Protein AF-A0A350IJ11-F1 (afdb_monomer)

Nearest PDB structures (foldseek):
  6in7-assembly1_B  TM=3.350E-01  e=1.295E-02  Pseudomonas aeruginosa PAO1
  3hug-assembly6_K  TM=8.089E-01  e=1.081E+00  Mycobacterium tuberculosis H37Rv
  8z6g-assembly1_B  TM=3.503E-01  e=8.867E-02  Pseudomonas aeruginosa
  8z6g-assembly3_F  TM=3.414E-01  e=6.971E-02  Pseudomonas aeruginosa

pLDDT: mean 71.42, std 16.4, range [31.52, 88.5]

Secondary structure (DSSP, 8-state):
------HHHHHHHHHHHHHHHHT-GGGTTS-HHHHHHHHHHHHHHHHHHHHTTSSGGGGSSHHHHHHHHHHHHHHHHHHHHHHHHHHHTT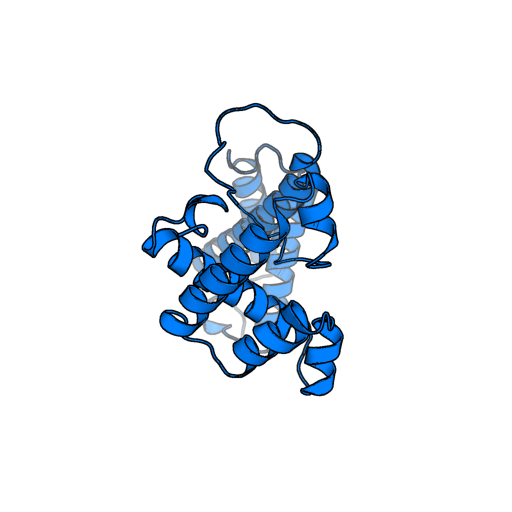S---S--TTTTS-S-SSSS-SSTTTTGGGT-SGGGHHHHHHHHHHHHHHHHHH----HHHHHIIIIITTT---HHHHHHHTT--HHHHHHHHHHHHHHHHHHHHHTT--SGGGG--

Solvent-accessible surface area (backbone atoms only — not comparable to full-atom values): 12072 Å² total; per-residue (Å²): 135,87,77,88,72,50,71,71,53,51,54,53,42,50,56,50,40,47,56,54,48,63,70,29,79,90,41,65,84,55,54,72,64,54,50,51,50,21,43,50,53,36,49,51,56,48,52,51,26,53,74,69,65,51,66,55,80,70,53,80,40,70,68,50,41,46,55,47,48,42,53,46,16,51,50,44,40,51,50,50,50,53,53,51,51,60,65,58,66,76,78,76,87,81,86,88,68,87,72,78,55,57,56,83,32,83,62,74,63,37,94,50,79,66,67,70,48,65,81,72,52,62,92,80,45,62,70,54,50,55,46,27,54,50,46,50,51,51,51,48,68,74,72,56,90,70,53,79,65,53,48,47,45,57,46,42,35,59,67,68,67,42,56,59,57,59,57,14,57,78,66,78,45,56,42,67,61,42,54,55,47,51,52,54,48,55,51,53,51,51,54,53,34,56,75,69,68,44,58,51,74,73,69,32,67,118

Foldseek 3Di:
DDQDADPVLLVVLLVVLLVVQCPDPVCVVPDSVQLNVLLVVLVVVVVVCVVVVNPSVQPPDSVSVSVSSNVSSVVSSVVVVVVVVVVVVPPDDDDPPVLPCADVDCDLQCLPLPPVCVVVDPPPCPVLSVQLVVLLVVLCVVPPDADPLRVVCVPCCNPVVDDLCVVCVVVVHHSVVSVVSSVVSSVRSVVSCVVLVNRHSVSSSD

Sequence (206 aa):
MEWHISDAEIEKSTKKVINTLANNNKFRNCHQEDIEDAVQNALTKFCEAVYNNDRIERFNSKNVFDAWLYKVAHNELVDILRKNNKFTKQEEGDSEQEEEQIYRIFGEFLDDPISFFEGIIDEEDNLRKDKIIANFWEILCKQGNWDSIEKIILQRHYIDGIELETLASELDKSPNSFYIRNNRMKDKIRDIMKKNKIRNVKDLDF

Structure (mmCIF, N/CA/C/O backbone):
data_AF-A0A350IJ11-F1
#
_entry.id   AF-A0A350IJ11-F1
#
loop_
_atom_site.group_PDB
_atom_site.id
_atom_site.type_symbol
_atom_site.label_atom_id
_atom_site.label_alt_id
_atom_site.label_comp_id
_atom_site.label_asym_id
_atom_site.label_entity_id
_atom_site.label_seq_id
_atom_site.pdbx_PDB_ins_co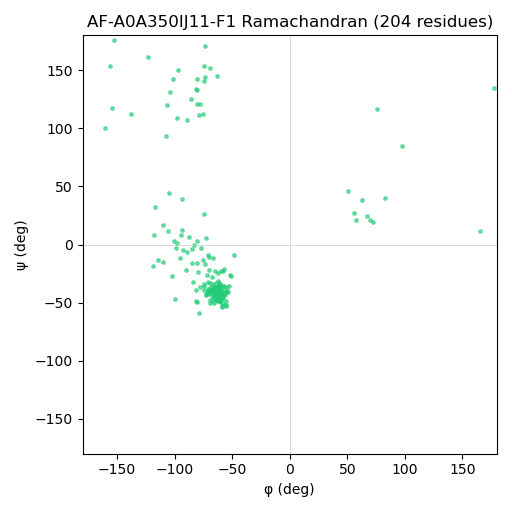de
_atom_site.Cartn_x
_atom_site.Cartn_y
_atom_site.Cartn_z
_atom_site.occupancy
_atom_site.B_iso_or_equiv
_atom_site.auth_seq_id
_atom_site.auth_comp_id
_atom_site.auth_asym_id
_atom_site.auth_atom_id
_atom_site.pdbx_PDB_model_num
ATOM 1 N N . MET A 1 1 ? 18.824 -12.477 -32.154 1.00 45.03 1 MET A N 1
ATOM 2 C CA . MET A 1 1 ? 17.359 -12.568 -32.003 1.00 45.03 1 MET A CA 1
ATOM 3 C C . MET A 1 1 ? 16.839 -11.216 -32.454 1.00 45.03 1 MET A C 1
ATOM 5 O O . MET A 1 1 ? 17.191 -10.227 -31.827 1.00 45.03 1 MET A O 1
ATOM 9 N N . GLU A 1 2 ? 16.228 -11.146 -33.636 1.00 45.72 2 GLU A N 1
ATOM 10 C CA . GLU A 1 2 ? 15.918 -9.869 -34.293 1.00 45.72 2 GLU A CA 1
ATOM 11 C C . GLU A 1 2 ? 14.679 -9.237 -33.663 1.00 45.72 2 GLU A C 1
ATOM 13 O O . GLU A 1 2 ? 13.605 -9.832 -33.620 1.00 45.72 2 GLU A O 1
ATOM 18 N N . TRP A 1 3 ? 14.853 -8.033 -33.134 1.00 57.50 3 TRP A N 1
ATOM 19 C CA . TRP A 1 3 ? 13.762 -7.214 -32.644 1.00 57.50 3 TRP A CA 1
ATOM 20 C C . TRP A 1 3 ? 13.195 -6.415 -33.827 1.00 57.50 3 TRP A C 1
ATOM 22 O O . TRP A 1 3 ? 13.945 -5.777 -34.561 1.00 57.50 3 TRP A O 1
ATOM 32 N N . HIS A 1 4 ? 11.886 -6.517 -34.069 1.00 65.12 4 HIS A N 1
ATOM 33 C CA . HIS A 1 4 ? 11.260 -6.096 -35.333 1.00 65.12 4 HIS A CA 1
ATOM 34 C C . HIS A 1 4 ? 10.690 -4.668 -35.339 1.00 65.12 4 HIS A C 1
ATOM 36 O O . HIS A 1 4 ? 9.997 -4.305 -36.288 1.00 65.12 4 HIS A O 1
ATOM 42 N N . ILE A 1 5 ? 10.935 -3.864 -34.302 1.00 71.31 5 ILE A N 1
ATOM 43 C CA . ILE A 1 5 ? 10.444 -2.482 -34.231 1.00 71.31 5 ILE A CA 1
ATOM 44 C C . ILE A 1 5 ? 11.634 -1.557 -34.447 1.00 71.31 5 ILE A C 1
ATOM 46 O O . ILE A 1 5 ? 12.611 -1.610 -33.707 1.00 71.31 5 ILE A O 1
ATOM 50 N N . SER A 1 6 ? 11.565 -0.730 -35.483 1.00 81.12 6 SER A N 1
ATOM 51 C CA . SER A 1 6 ? 12.627 0.234 -35.779 1.00 81.12 6 SER A CA 1
ATOM 52 C C . SER A 1 6 ? 12.606 1.417 -34.808 1.00 81.12 6 SER A C 1
ATOM 54 O O . SER A 1 6 ? 11.544 1.807 -34.321 1.00 81.12 6 SER A O 1
ATOM 56 N N . ASP A 1 7 ? 13.750 2.067 -34.594 1.00 80.56 7 ASP A N 1
ATOM 57 C CA . ASP A 1 7 ? 13.837 3.280 -33.762 1.00 80.56 7 ASP A CA 1
ATOM 58 C C . ASP A 1 7 ? 12.863 4.379 -34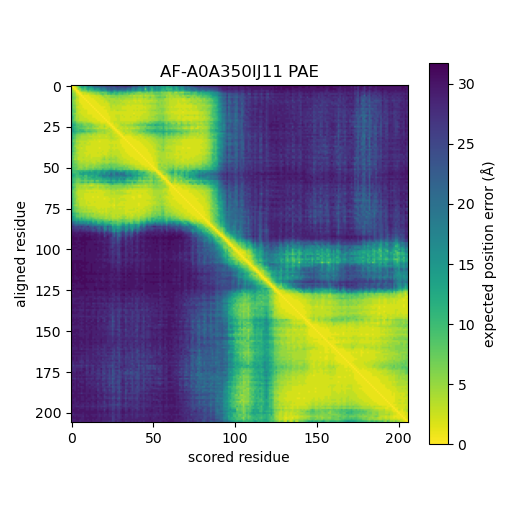.224 1.00 80.56 7 ASP A C 1
ATOM 60 O O . ASP A 1 7 ? 12.219 5.045 -33.414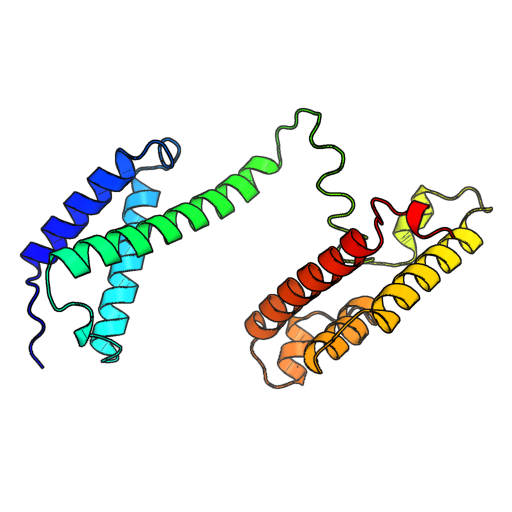 1.00 80.56 7 ASP A O 1
ATOM 64 N N . ALA A 1 8 ? 12.663 4.500 -35.541 1.00 84.06 8 ALA A N 1
ATOM 65 C CA . ALA A 1 8 ? 11.687 5.414 -36.134 1.00 84.06 8 ALA A CA 1
ATOM 66 C C . ALA A 1 8 ? 10.232 5.060 -35.769 1.00 84.06 8 ALA A C 1
ATOM 68 O O . ALA A 1 8 ? 9.371 5.938 -35.643 1.00 84.06 8 ALA A O 1
ATOM 69 N N . GLU A 1 9 ? 9.922 3.774 -35.600 1.00 82.38 9 GLU A N 1
ATOM 70 C CA . GLU A 1 9 ? 8.611 3.331 -35.136 1.00 82.38 9 GLU A CA 1
ATOM 71 C C . GLU A 1 9 ? 8.420 3.576 -33.647 1.00 82.38 9 GLU A C 1
ATOM 73 O O . GLU A 1 9 ? 7.337 4.032 -33.279 1.00 82.38 9 GLU A O 1
ATOM 78 N N . ILE A 1 10 ? 9.452 3.361 -32.827 1.00 84.25 10 ILE A N 1
ATOM 79 C CA . ILE A 1 10 ? 9.435 3.704 -31.399 1.00 84.25 10 ILE A CA 1
ATOM 80 C C . ILE A 1 10 ? 9.160 5.193 -31.235 1.00 84.25 10 ILE A C 1
ATOM 82 O O . ILE A 1 10 ? 8.231 5.563 -30.528 1.00 84.25 10 ILE A O 1
ATOM 86 N N . GLU A 1 11 ? 9.895 6.055 -31.938 1.00 86.75 11 GLU A N 1
ATOM 87 C CA . GLU A 1 11 ? 9.734 7.507 -31.841 1.00 86.75 11 GLU A CA 1
ATOM 88 C C . GLU A 1 11 ? 8.316 7.951 -32.240 1.00 86.75 11 GLU A C 1
ATOM 90 O O . GLU A 1 11 ? 7.687 8.786 -31.580 1.00 86.75 11 GLU A O 1
ATOM 95 N N . LYS A 1 12 ? 7.764 7.345 -33.299 1.00 86.31 12 LYS A N 1
ATOM 96 C CA . LYS A 1 12 ? 6.387 7.600 -33.739 1.00 86.31 12 LYS A CA 1
ATOM 97 C C . LYS A 1 12 ? 5.365 7.141 -32.699 1.00 86.31 12 LYS A C 1
ATOM 99 O O . LYS A 1 12 ? 4.368 7.833 -32.482 1.00 86.31 12 LYS A O 1
ATOM 104 N N . SER A 1 13 ? 5.595 5.995 -32.069 1.00 85.19 13 SER A N 1
ATOM 105 C CA . SER A 1 13 ? 4.751 5.451 -31.004 1.00 85.19 13 SER A CA 1
ATOM 106 C C . SER A 1 13 ? 4.825 6.295 -29.731 1.00 85.19 13 SER A C 1
ATOM 108 O O . SER A 1 13 ? 3.785 6.616 -29.162 1.00 85.19 13 SER A O 1
ATOM 110 N N . THR A 1 14 ? 6.010 6.768 -29.352 1.00 86.44 14 THR A N 1
ATOM 111 C CA . THR A 1 14 ? 6.246 7.699 -28.240 1.00 86.44 14 THR A CA 1
ATOM 112 C C . THR A 1 14 ? 5.474 8.999 -28.435 1.00 86.44 14 THR A C 1
ATOM 114 O O . THR A 1 14 ? 4.641 9.348 -27.601 1.00 86.44 14 THR A O 1
ATOM 117 N N . LYS A 1 15 ? 5.641 9.666 -29.585 1.00 88.38 15 LYS A N 1
ATOM 118 C CA . LYS A 1 15 ? 4.904 10.900 -29.921 1.00 88.38 15 LYS A CA 1
ATOM 119 C C . LYS A 1 15 ? 3.388 10.692 -29.889 1.00 88.38 15 LYS A C 1
ATOM 121 O O . LYS A 1 15 ? 2.646 11.530 -29.381 1.00 88.38 15 LYS A O 1
ATOM 126 N N . LYS A 1 16 ? 2.914 9.555 -30.408 1.00 88.00 16 LYS A N 1
ATOM 127 C CA . LYS A 1 16 ? 1.493 9.184 -30.382 1.00 88.00 16 LYS A CA 1
ATOM 128 C C . LYS A 1 16 ? 0.982 8.995 -28.951 1.00 88.00 16 LYS A C 1
ATOM 130 O O . LYS A 1 16 ? -0.096 9.493 -28.630 1.00 88.00 16 LYS A O 1
ATOM 135 N N . VAL A 1 17 ? 1.727 8.288 -28.103 1.00 84.12 17 VAL A N 1
ATOM 136 C CA . VAL A 1 17 ? 1.349 8.016 -26.709 1.00 84.12 17 VAL A CA 1
ATOM 137 C C . VAL A 1 17 ? 1.362 9.298 -25.879 1.00 84.12 17 VAL A C 1
ATOM 139 O O . VAL A 1 17 ? 0.374 9.543 -25.192 1.00 84.12 17 VAL A O 1
ATOM 142 N N . ILE A 1 18 ? 2.379 10.156 -26.018 1.00 86.81 18 ILE A N 1
ATOM 143 C CA . ILE A 1 18 ? 2.436 11.479 -25.369 1.00 86.81 18 ILE A CA 1
ATOM 144 C C . ILE A 1 18 ? 1.198 12.301 -25.735 1.00 86.81 18 ILE A C 1
ATOM 146 O O . ILE A 1 18 ? 0.461 12.724 -24.851 1.00 86.81 18 ILE A O 1
ATOM 150 N N . ASN A 1 19 ? 0.889 12.435 -27.030 1.00 86.06 19 ASN A N 1
ATOM 151 C CA . ASN A 1 19 ? -0.302 13.165 -27.477 1.00 86.06 19 ASN A CA 1
ATOM 152 C C . ASN A 1 19 ? -1.604 12.552 -26.941 1.00 86.06 19 ASN A C 1
ATOM 154 O O . ASN A 1 19 ? -2.545 13.272 -26.614 1.00 86.06 19 ASN A O 1
ATOM 158 N N . THR A 1 20 ? -1.686 11.224 -26.853 1.00 85.62 20 THR A N 1
ATOM 159 C CA . THR A 1 20 ? -2.879 10.540 -26.331 1.00 85.62 20 THR A CA 1
ATOM 160 C C . THR A 1 20 ? -3.043 10.774 -24.828 1.00 85.62 20 THR A C 1
ATOM 162 O O . THR A 1 20 ? -4.164 10.958 -24.357 1.00 85.62 20 THR A O 1
ATOM 165 N N . LEU A 1 21 ? -1.944 10.778 -24.070 1.00 83.31 21 LEU A N 1
ATOM 166 C CA . LEU A 1 21 ? -1.943 11.017 -22.627 1.00 83.31 21 LEU A CA 1
ATOM 167 C C . LEU A 1 21 ? -2.208 12.490 -22.296 1.00 83.31 21 LEU A C 1
ATOM 169 O O . LEU A 1 21 ? -3.038 12.755 -21.433 1.00 83.31 21 LEU A O 1
ATOM 173 N N . ALA A 1 22 ? -1.604 13.428 -23.028 1.00 83.56 22 ALA A N 1
ATOM 174 C CA . ALA A 1 22 ? -1.818 14.867 -22.855 1.00 83.56 22 ALA A CA 1
ATOM 175 C C . ALA A 1 22 ? -3.271 15.290 -23.123 1.00 83.56 22 ALA A C 1
ATOM 177 O O . ALA A 1 22 ? -3.821 16.130 -22.418 1.00 83.56 22 ALA A O 1
ATOM 178 N N . ASN A 1 23 ? -3.933 14.660 -24.099 1.00 82.81 23 ASN A N 1
ATOM 179 C CA . ASN A 1 23 ? -5.346 14.915 -24.399 1.00 82.81 23 ASN A CA 1
ATOM 180 C C . ASN A 1 23 ? -6.320 14.128 -23.502 1.00 82.81 23 ASN A C 1
ATOM 182 O O . ASN A 1 23 ? -7.538 14.230 -23.663 1.00 82.81 23 ASN A O 1
ATOM 186 N N . ASN A 1 24 ? -5.823 13.307 -22.576 1.00 79.62 24 ASN A N 1
ATOM 187 C CA . ASN A 1 24 ? -6.674 12.545 -21.677 1.00 79.62 24 ASN A CA 1
ATOM 188 C C . ASN A 1 24 ? -7.139 13.435 -20.518 1.00 79.62 24 ASN A C 1
ATOM 190 O O . ASN A 1 24 ? -6.329 13.898 -19.718 1.00 79.62 24 ASN A O 1
ATOM 194 N N . ASN A 1 25 ? -8.458 13.597 -20.363 1.00 75.75 25 ASN A N 1
ATOM 195 C CA . ASN A 1 25 ? -9.064 14.401 -19.293 1.00 75.75 25 ASN A CA 1
ATOM 196 C C . ASN A 1 25 ? -8.569 14.038 -17.881 1.00 75.75 25 ASN A C 1
ATOM 198 O O . ASN A 1 25 ? -8.570 14.891 -16.998 1.00 75.75 25 ASN A O 1
ATOM 202 N N . LYS A 1 26 ? -8.125 12.793 -17.662 1.00 72.69 26 LYS A N 1
ATOM 203 C CA . LYS A 1 26 ? -7.567 12.330 -16.384 1.00 72.69 26 LYS A CA 1
ATOM 204 C C . LYS A 1 26 ? -6.226 12.989 -16.028 1.00 72.69 26 LYS A C 1
ATOM 206 O O . LYS A 1 26 ? -5.920 13.113 -14.849 1.00 72.69 26 LYS A O 1
ATOM 211 N N . PHE A 1 27 ? -5.445 13.398 -17.026 1.00 80.38 27 PHE A N 1
ATOM 212 C CA . PHE A 1 27 ? -4.109 13.986 -16.870 1.00 80.38 27 PHE A CA 1
ATOM 213 C C . PHE A 1 27 ? -4.083 15.474 -17.219 1.00 80.38 27 PHE A C 1
ATOM 215 O O . PHE A 1 27 ? -3.018 16.047 -17.401 1.00 80.38 27 PHE A O 1
ATOM 222 N N . ARG A 1 28 ? -5.252 16.124 -17.268 1.00 73.81 28 ARG A N 1
ATOM 223 C CA . ARG A 1 28 ? -5.378 17.551 -17.596 1.00 73.81 28 ARG A CA 1
ATOM 224 C C . ARG A 1 28 ? -4.587 18.471 -16.651 1.00 73.81 28 ARG A C 1
ATOM 226 O O . ARG A 1 28 ? -4.261 19.586 -17.036 1.00 73.81 28 ARG A O 1
ATOM 233 N N . ASN A 1 29 ? -4.290 17.992 -15.443 1.00 69.75 29 ASN A N 1
ATOM 234 C CA . ASN A 1 29 ? -3.531 18.711 -14.419 1.00 69.75 29 ASN A CA 1
ATOM 235 C C . ASN A 1 29 ? -2.053 18.278 -14.341 1.00 69.75 29 ASN A C 1
ATOM 237 O O . ASN A 1 29 ? -1.348 18.734 -13.449 1.00 69.75 29 ASN A O 1
ATOM 241 N N . CYS A 1 30 ? -1.590 17.371 -15.208 1.00 74.69 30 CYS A N 1
ATOM 242 C CA . CYS A 1 30 ? -0.176 17.008 -15.291 1.00 74.69 30 CYS A CA 1
ATOM 243 C C . CYS A 1 30 ? 0.579 18.048 -16.113 1.00 74.69 30 CYS A C 1
ATOM 245 O O . CYS A 1 30 ? 0.071 18.513 -17.138 1.00 74.69 30 CYS A O 1
ATOM 247 N N . HIS A 1 31 ? 1.808 18.364 -15.708 1.00 80.25 31 HIS A N 1
ATOM 248 C CA . HIS A 1 31 ? 2.694 19.108 -16.586 1.00 80.25 31 HIS A CA 1
ATOM 249 C C . HIS A 1 31 ? 3.102 18.223 -17.765 1.00 80.25 31 HIS A C 1
ATOM 251 O O . HIS A 1 31 ? 3.151 16.996 -17.671 1.00 80.25 31 HIS A O 1
ATOM 257 N N . GLN A 1 32 ? 3.394 18.861 -18.895 1.00 79.31 32 GLN A N 1
ATOM 258 C CA . GLN A 1 32 ? 3.875 18.165 -20.086 1.00 79.31 32 GLN A CA 1
ATOM 259 C C . GLN A 1 32 ? 5.152 17.356 -19.786 1.00 79.31 32 GLN A C 1
ATOM 261 O O . GLN A 1 32 ? 5.294 16.238 -20.273 1.00 79.31 32 GLN A O 1
ATOM 266 N N . GLU A 1 33 ? 6.015 17.881 -18.913 1.00 79.69 33 GLU A N 1
ATOM 267 C CA . GLU A 1 33 ? 7.236 17.224 -18.429 1.00 79.69 33 GLU A CA 1
ATOM 268 C C . GLU A 1 33 ? 6.931 15.910 -17.685 1.00 79.69 33 GLU A C 1
ATOM 270 O O . GLU A 1 33 ? 7.551 14.894 -17.976 1.00 79.69 33 GLU A O 1
ATOM 275 N N . ASP A 1 34 ? 5.894 15.867 -16.834 1.00 79.62 34 ASP A N 1
ATOM 276 C CA . ASP A 1 34 ? 5.487 14.637 -16.126 1.00 79.62 34 ASP A CA 1
ATOM 277 C C . ASP A 1 34 ? 5.047 13.527 -17.100 1.00 79.62 34 ASP A C 1
ATOM 279 O O . ASP A 1 34 ? 5.244 12.331 -16.861 1.00 79.62 34 ASP A O 1
ATOM 283 N N . ILE A 1 35 ? 4.400 13.922 -18.201 1.00 81.50 35 ILE A N 1
ATOM 284 C CA . ILE A 1 35 ? 3.932 13.006 -19.249 1.00 81.50 35 ILE A CA 1
ATOM 285 C C . ILE A 1 35 ? 5.122 12.457 -20.032 1.00 81.50 35 ILE A C 1
ATOM 287 O O . ILE A 1 35 ? 5.164 11.259 -20.324 1.00 81.50 35 ILE A O 1
ATOM 291 N N . GLU A 1 36 ? 6.084 13.313 -20.360 1.00 82.50 36 GLU A N 1
ATOM 292 C CA . GLU A 1 36 ? 7.314 12.930 -21.048 1.00 82.50 36 GLU A CA 1
ATOM 293 C C . GLU A 1 36 ? 8.172 12.007 -20.175 1.00 82.50 36 GLU A C 1
ATOM 295 O O . GLU A 1 36 ? 8.573 10.941 -20.648 1.00 82.50 36 GLU A O 1
ATOM 300 N N . ASP A 1 37 ? 8.326 12.313 -18.887 1.00 82.81 37 ASP A N 1
ATOM 301 C CA . ASP A 1 37 ? 9.046 11.486 -17.914 1.00 82.81 37 ASP A CA 1
ATOM 302 C C . ASP A 1 37 ? 8.414 10.103 -17.741 1.00 82.81 37 ASP A C 1
ATOM 304 O O . ASP A 1 37 ? 9.105 9.079 -17.723 1.00 82.81 37 ASP A O 1
ATOM 308 N N . ALA A 1 38 ? 7.086 10.026 -17.656 1.00 82.31 38 ALA A N 1
ATOM 309 C CA . ALA A 1 38 ? 6.383 8.752 -17.540 1.00 82.31 38 ALA A CA 1
ATOM 310 C C . ALA A 1 38 ? 6.559 7.865 -18.780 1.00 82.31 38 ALA A C 1
ATOM 312 O O . ALA A 1 38 ? 6.721 6.644 -18.666 1.00 82.31 38 ALA A O 1
ATOM 313 N N . VAL A 1 39 ? 6.537 8.465 -19.971 1.00 84.94 39 VAL A N 1
ATOM 314 C CA . VAL A 1 39 ? 6.774 7.747 -21.227 1.00 84.94 39 VAL A CA 1
ATOM 315 C C . VAL A 1 39 ? 8.243 7.337 -21.342 1.00 84.94 39 VAL A C 1
ATOM 317 O O . VAL A 1 39 ? 8.518 6.195 -21.712 1.00 84.94 39 VAL A O 1
ATOM 320 N N . GLN A 1 40 ? 9.180 8.199 -20.950 1.00 84.19 40 GLN A N 1
ATOM 321 C CA . GLN A 1 40 ? 10.608 7.890 -20.930 1.00 84.19 40 GLN A CA 1
ATOM 322 C C . GLN A 1 40 ? 10.921 6.742 -19.962 1.00 84.19 40 GLN A C 1
ATOM 324 O O . GLN A 1 40 ? 11.635 5.808 -20.321 1.00 84.19 40 GLN A O 1
ATOM 329 N N . ASN A 1 41 ? 10.311 6.729 -18.776 1.00 84.69 41 ASN A N 1
ATOM 330 C CA . ASN A 1 41 ? 10.427 5.625 -17.821 1.00 84.69 41 ASN A CA 1
ATOM 331 C C . ASN A 1 41 ? 9.873 4.309 -18.379 1.00 84.69 41 ASN A C 1
ATOM 333 O O . ASN A 1 41 ? 10.460 3.242 -18.174 1.00 84.69 41 ASN A O 1
ATOM 337 N N . ALA A 1 42 ? 8.761 4.362 -19.114 1.00 85.25 42 ALA A N 1
ATOM 338 C CA . ALA A 1 42 ? 8.223 3.191 -19.796 1.00 85.25 42 ALA A CA 1
ATOM 339 C C . ALA A 1 42 ? 9.183 2.665 -20.882 1.00 85.25 42 ALA A C 1
ATOM 341 O O . ALA A 1 42 ? 9.330 1.449 -21.021 1.00 85.25 42 ALA A O 1
ATOM 342 N N . LEU A 1 43 ? 9.878 3.553 -21.600 1.00 84.62 43 LEU A N 1
ATOM 343 C CA . LEU A 1 43 ? 10.916 3.187 -22.571 1.00 84.62 43 LEU A CA 1
ATOM 344 C C . LEU A 1 43 ? 12.170 2.607 -21.903 1.00 84.62 43 LEU A C 1
ATOM 346 O O . LEU A 1 43 ? 12.718 1.630 -22.402 1.00 84.62 43 LEU A O 1
ATOM 350 N N . THR A 1 44 ? 12.597 3.120 -20.750 1.00 85.38 44 THR A N 1
ATOM 351 C CA . THR A 1 44 ? 13.715 2.530 -19.991 1.00 85.38 44 THR A CA 1
ATOM 352 C C . THR A 1 44 ? 13.400 1.092 -19.584 1.00 85.38 44 THR A C 1
ATOM 354 O O . THR A 1 44 ? 14.183 0.185 -19.860 1.00 85.38 44 THR A O 1
ATOM 357 N N . LYS A 1 45 ? 12.198 0.849 -19.041 1.00 83.56 45 LYS A N 1
ATOM 358 C CA . LYS A 1 45 ? 11.720 -0.506 -18.700 1.00 83.56 45 LYS A CA 1
ATOM 359 C C . LYS A 1 45 ? 11.640 -1.419 -19.917 1.00 83.56 45 LYS A C 1
ATOM 361 O O . LYS A 1 45 ? 11.847 -2.626 -19.815 1.00 83.56 45 LYS A O 1
ATOM 366 N N . PHE A 1 46 ? 11.306 -0.845 -21.067 1.00 82.56 46 PHE A N 1
ATOM 367 C CA . PHE A 1 46 ? 11.304 -1.556 -22.331 1.00 82.56 46 PHE A CA 1
ATOM 368 C C . PHE A 1 46 ? 12.725 -1.987 -22.735 1.00 82.56 46 PHE A C 1
ATOM 370 O O . PHE A 1 46 ? 12.953 -3.168 -22.994 1.00 82.56 46 PHE A O 1
ATOM 377 N N . CYS A 1 47 ? 13.690 -1.065 -22.715 1.00 81.50 47 CYS A N 1
ATOM 378 C CA . CYS A 1 47 ? 15.094 -1.345 -23.018 1.00 81.50 47 CYS A CA 1
ATOM 379 C C . CYS A 1 47 ? 15.696 -2.389 -22.067 1.00 81.50 47 CYS A C 1
ATOM 381 O O . CYS A 1 47 ? 16.386 -3.300 -22.518 1.00 81.50 47 CYS A O 1
ATOM 383 N N . GLU A 1 48 ? 15.391 -2.309 -20.770 1.00 80.75 48 GLU A N 1
ATOM 384 C CA . GLU A 1 48 ? 15.805 -3.303 -19.773 1.00 80.75 48 GLU A CA 1
ATOM 385 C C . GLU A 1 48 ? 15.223 -4.691 -20.067 1.00 80.75 48 GLU A C 1
ATOM 387 O O . GLU A 1 48 ? 15.935 -5.691 -19.984 1.00 80.75 48 GLU A O 1
ATOM 392 N N . ALA A 1 49 ? 13.944 -4.771 -20.447 1.00 76.00 49 ALA A N 1
ATOM 393 C CA . ALA A 1 49 ? 13.300 -6.035 -20.801 1.00 76.00 49 ALA A CA 1
ATOM 394 C C . ALA A 1 49 ? 13.928 -6.671 -22.053 1.00 76.00 49 ALA A C 1
ATOM 396 O O . ALA A 1 49 ? 14.158 -7.880 -22.084 1.00 76.00 49 ALA A O 1
ATOM 397 N N . VAL A 1 50 ? 14.267 -5.860 -23.061 1.00 74.06 50 VAL A N 1
ATOM 398 C CA . VAL A 1 50 ? 14.993 -6.322 -24.254 1.00 74.06 50 VAL A CA 1
ATOM 399 C C . VAL A 1 50 ? 16.402 -6.785 -23.900 1.00 74.06 50 VAL A C 1
ATOM 401 O O . VAL A 1 50 ? 16.816 -7.863 -24.319 1.00 74.06 50 VAL A O 1
ATOM 404 N N . TYR A 1 51 ? 17.132 -6.010 -23.101 1.00 74.31 51 TYR A N 1
ATOM 405 C CA . TYR A 1 51 ? 18.499 -6.345 -22.706 1.00 74.31 51 TYR A CA 1
ATOM 406 C C . TYR A 1 51 ? 18.566 -7.645 -21.892 1.00 74.31 51 TYR A C 1
ATOM 408 O O . TYR A 1 51 ? 19.425 -8.491 -22.134 1.00 74.31 51 TYR A O 1
ATOM 416 N N . ASN A 1 52 ? 17.614 -7.845 -20.979 1.00 78.12 52 ASN A N 1
ATOM 417 C CA . ASN A 1 52 ? 17.535 -9.032 -20.125 1.00 78.12 52 ASN A CA 1
ATOM 418 C C . ASN A 1 52 ? 16.906 -10.251 -20.820 1.00 78.12 52 ASN A C 1
ATOM 420 O O . ASN A 1 52 ? 16.741 -11.295 -20.191 1.00 78.12 52 ASN A O 1
ATOM 424 N N . ASN A 1 53 ? 16.554 -10.138 -22.106 1.00 67.38 53 ASN A N 1
ATOM 425 C CA . ASN A 1 53 ? 15.842 -11.169 -22.865 1.00 67.38 53 ASN A CA 1
ATOM 426 C C . ASN A 1 53 ? 14.492 -11.573 -22.237 1.00 67.38 53 ASN A C 1
ATOM 428 O O . ASN A 1 53 ? 13.938 -12.641 -22.505 1.00 67.38 53 ASN A O 1
ATOM 432 N N . ASP A 1 54 ? 13.945 -10.696 -21.400 1.00 63.41 54 ASP A N 1
ATOM 433 C CA . ASP A 1 54 ? 12.743 -10.932 -20.630 1.00 63.41 54 ASP A CA 1
ATOM 434 C C . ASP A 1 54 ? 11.545 -10.496 -21.472 1.00 63.41 54 ASP A C 1
ATOM 436 O O . ASP A 1 54 ? 11.256 -9.313 -21.651 1.00 63.41 54 ASP A O 1
ATOM 440 N N . ARG A 1 55 ? 10.790 -11.475 -21.981 1.00 62.41 55 ARG A N 1
ATOM 441 C CA . ARG A 1 55 ? 9.485 -11.252 -22.631 1.00 62.41 55 ARG A CA 1
ATOM 442 C C . ARG A 1 55 ? 9.533 -10.483 -23.963 1.00 62.41 55 ARG A C 1
ATOM 444 O O . ARG A 1 55 ? 8.502 -9.933 -24.354 1.00 62.41 55 ARG A O 1
ATOM 451 N N . ILE A 1 56 ? 10.653 -10.504 -24.694 1.00 59.47 56 ILE A N 1
ATOM 452 C CA . ILE A 1 56 ? 10.781 -9.899 -26.041 1.00 59.47 56 ILE A CA 1
ATOM 453 C C . ILE A 1 56 ? 9.674 -10.383 -26.995 1.00 59.47 56 ILE A C 1
ATOM 455 O O . ILE A 1 56 ? 9.121 -9.593 -27.759 1.00 59.47 56 ILE A O 1
ATOM 459 N N . GLU A 1 57 ? 9.269 -11.653 -26.879 1.00 60.03 57 GLU A N 1
ATOM 460 C CA . GLU A 1 57 ? 8.181 -12.269 -27.659 1.00 60.03 57 GLU A CA 1
ATOM 461 C C . GLU A 1 57 ? 6.830 -11.539 -27.534 1.00 60.03 57 GLU A C 1
ATOM 463 O O . GLU A 1 57 ? 5.960 -11.674 -28.396 1.00 60.03 57 GLU A O 1
ATOM 468 N N . ARG A 1 58 ? 6.633 -10.739 -26.476 1.00 63.91 58 ARG A N 1
ATOM 469 C CA . ARG A 1 58 ? 5.399 -9.970 -26.263 1.00 63.91 58 ARG A CA 1
ATOM 470 C C . ARG A 1 58 ? 5.294 -8.745 -27.163 1.00 63.91 58 ARG A C 1
ATOM 472 O O . ARG A 1 58 ? 4.206 -8.195 -27.272 1.00 63.91 58 ARG A O 1
ATOM 479 N N . PHE A 1 59 ? 6.372 -8.332 -27.822 1.00 70.25 59 PHE A N 1
ATOM 480 C CA . PHE A 1 59 ? 6.406 -7.163 -28.703 1.00 70.25 59 PHE A CA 1
ATOM 481 C C . PHE A 1 59 ? 6.426 -7.576 -30.176 1.00 70.25 59 PHE A C 1
ATOM 483 O O . PHE A 1 59 ? 7.184 -7.052 -30.984 1.00 70.25 59 PHE A O 1
ATOM 490 N N . ASN A 1 60 ? 5.572 -8.540 -30.521 1.00 69.44 60 ASN A N 1
ATOM 491 C CA . ASN A 1 60 ? 5.472 -9.119 -31.862 1.00 69.44 60 ASN A CA 1
ATOM 492 C C . ASN A 1 60 ? 4.861 -8.178 -32.916 1.00 69.44 60 ASN A C 1
ATOM 494 O O . ASN A 1 60 ? 4.827 -8.511 -34.098 1.00 69.44 60 ASN A O 1
ATOM 498 N N . SER A 1 61 ? 4.327 -7.028 -32.501 1.00 76.50 61 SER A N 1
ATOM 499 C CA . SER A 1 61 ? 3.745 -6.046 -33.404 1.00 76.50 61 SER A CA 1
ATOM 500 C C . SER A 1 61 ? 3.753 -4.652 -32.795 1.00 76.50 61 SER A C 1
ATOM 502 O O . SER A 1 61 ? 3.643 -4.469 -31.579 1.00 76.50 61 SER A O 1
ATOM 504 N N . LYS A 1 62 ? 3.776 -3.654 -33.678 1.00 78.88 62 LYS A N 1
ATOM 505 C CA . LYS A 1 62 ? 3.666 -2.244 -33.311 1.00 78.88 62 LYS A CA 1
ATOM 506 C C . LYS A 1 62 ? 2.422 -1.934 -32.476 1.00 78.88 62 LYS A C 1
ATOM 508 O O . LYS A 1 62 ? 2.501 -1.178 -31.521 1.00 78.88 62 LYS A O 1
ATOM 513 N N . ASN A 1 63 ? 1.277 -2.534 -32.797 1.00 75.25 63 ASN A N 1
ATOM 514 C CA . ASN A 1 63 ? 0.036 -2.281 -32.058 1.00 75.25 63 ASN A CA 1
ATOM 515 C C . ASN A 1 63 ? 0.108 -2.791 -30.613 1.00 75.25 63 ASN A C 1
ATOM 517 O O . ASN A 1 63 ? -0.425 -2.154 -29.706 1.00 75.25 63 ASN A O 1
ATOM 521 N N . VAL A 1 64 ? 0.776 -3.927 -30.393 1.00 77.75 64 VAL A N 1
ATOM 522 C CA . VAL A 1 64 ? 0.983 -4.472 -29.047 1.00 77.75 64 VAL A CA 1
ATOM 523 C C . VAL A 1 64 ? 1.985 -3.618 -28.272 1.00 77.75 64 VAL A C 1
ATOM 525 O O . VAL A 1 64 ? 1.756 -3.343 -27.094 1.00 77.75 64 VAL A O 1
ATOM 528 N N . PHE A 1 65 ? 3.034 -3.129 -28.938 1.00 81.69 65 PHE A N 1
ATOM 529 C CA . PHE A 1 65 ? 3.970 -2.168 -28.359 1.00 81.69 65 PHE A CA 1
ATOM 530 C C . PHE A 1 65 ? 3.286 -0.849 -27.972 1.00 81.69 65 PHE A C 1
ATOM 532 O O . PHE A 1 65 ? 3.409 -0.435 -26.825 1.00 81.69 65 PHE A O 1
ATOM 539 N N . ASP A 1 66 ? 2.487 -0.243 -28.856 1.00 77.19 66 ASP A N 1
ATOM 540 C CA . ASP A 1 66 ? 1.715 0.980 -28.580 1.00 77.19 66 ASP A CA 1
ATOM 541 C C . ASP A 1 66 ? 0.804 0.813 -27.355 1.00 77.19 66 ASP A C 1
ATOM 543 O O . ASP A 1 66 ? 0.774 1.662 -26.463 1.00 77.19 66 ASP A O 1
ATOM 547 N N . ALA A 1 67 ? 0.051 -0.291 -27.308 1.00 79.81 67 ALA A N 1
ATOM 548 C CA . ALA A 1 67 ? -0.874 -0.579 -26.217 1.00 79.81 67 ALA A CA 1
ATOM 549 C C . ALA A 1 67 ? -0.140 -0.809 -24.890 1.00 79.81 67 ALA A C 1
ATOM 551 O O . ALA A 1 67 ? -0.598 -0.363 -23.835 1.00 79.81 67 ALA A O 1
ATOM 552 N N . TRP A 1 68 ? 1.003 -1.494 -24.937 1.00 86.00 68 TRP A N 1
ATOM 553 C CA . TRP A 1 68 ? 1.847 -1.709 -23.770 1.00 86.00 68 TRP A CA 1
ATOM 554 C C . TRP A 1 68 ? 2.473 -0.401 -23.281 1.00 86.00 68 TRP A C 1
ATOM 556 O O . TRP A 1 68 ? 2.350 -0.090 -22.097 1.00 86.00 68 TRP A O 1
ATOM 566 N N . LEU A 1 69 ? 3.059 0.391 -24.183 1.00 81.19 69 LEU A N 1
ATOM 567 C CA . LEU A 1 69 ? 3.706 1.665 -23.874 1.00 81.19 69 LEU A CA 1
ATOM 568 C C . LEU A 1 69 ? 2.707 2.631 -23.238 1.00 81.19 69 LEU A C 1
ATOM 570 O O . LEU A 1 69 ? 2.974 3.177 -22.171 1.00 81.19 69 LEU A O 1
ATOM 574 N N . TYR A 1 70 ? 1.514 2.754 -23.828 1.00 82.25 70 TYR A N 1
ATOM 575 C CA . TYR A 1 70 ? 0.424 3.536 -23.250 1.00 82.25 70 TYR A CA 1
ATOM 576 C C . TYR A 1 70 ? 0.053 3.045 -21.849 1.00 82.25 70 TYR A C 1
ATOM 578 O O . TYR A 1 70 ? -0.094 3.851 -20.938 1.00 82.25 70 TYR A O 1
ATOM 586 N N . LYS A 1 71 ? -0.090 1.730 -21.647 1.00 82.19 71 LYS A N 1
ATOM 587 C CA . LYS A 1 71 ? -0.498 1.165 -20.354 1.00 82.19 71 LYS A CA 1
ATOM 588 C C . LYS A 1 71 ? 0.543 1.402 -19.260 1.00 82.19 71 LYS A C 1
ATOM 590 O O . LYS A 1 71 ? 0.165 1.715 -18.134 1.00 82.19 71 LYS A O 1
ATOM 595 N N . VAL A 1 72 ? 1.827 1.238 -19.571 1.00 80.19 72 VAL A N 1
ATOM 596 C CA . VAL A 1 72 ? 2.910 1.463 -18.605 1.00 80.19 72 VAL A CA 1
ATOM 597 C C . VAL A 1 72 ? 3.028 2.951 -18.292 1.00 80.19 72 VAL A C 1
ATOM 599 O O . VAL A 1 72 ? 2.943 3.309 -17.122 1.00 80.19 72 VAL A O 1
ATOM 602 N N . ALA A 1 73 ? 3.094 3.814 -19.308 1.00 80.75 73 ALA A N 1
ATOM 603 C CA . ALA A 1 73 ? 3.164 5.262 -19.116 1.00 80.75 73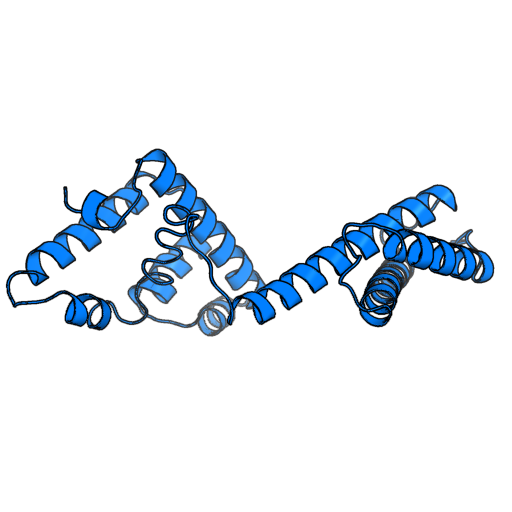 ALA A CA 1
ATOM 604 C C . ALA A 1 73 ? 1.931 5.823 -18.382 1.00 80.75 73 ALA A C 1
ATOM 606 O O . ALA A 1 73 ? 2.060 6.671 -17.507 1.00 80.75 73 ALA A O 1
ATOM 607 N N . HIS A 1 74 ? 0.730 5.306 -18.665 1.00 84.62 74 HIS A N 1
ATOM 608 C CA . HIS A 1 74 ? -0.491 5.662 -17.935 1.00 84.62 74 HIS A CA 1
ATOM 609 C C . HIS A 1 74 ? -0.388 5.329 -16.445 1.00 84.62 74 HIS A C 1
ATOM 611 O O . HIS A 1 74 ? -0.827 6.116 -15.610 1.00 84.62 74 HIS A O 1
ATOM 617 N N . ASN A 1 75 ? 0.155 4.158 -16.104 1.00 77.12 75 ASN A N 1
ATOM 618 C CA . ASN A 1 75 ? 0.312 3.751 -14.711 1.00 77.12 75 ASN A CA 1
ATOM 619 C C . ASN A 1 75 ? 1.367 4.601 -13.996 1.00 77.12 75 ASN A C 1
ATOM 621 O O . ASN A 1 75 ? 1.109 5.040 -12.879 1.00 77.12 75 ASN A O 1
ATOM 625 N N . GLU A 1 76 ? 2.489 4.897 -14.656 1.00 79.81 76 GLU A N 1
ATOM 626 C CA . GLU A 1 76 ? 3.507 5.813 -14.125 1.00 79.81 76 GLU A CA 1
ATOM 627 C C . GLU A 1 76 ? 2.924 7.206 -13.865 1.00 79.81 76 GLU A C 1
ATOM 629 O O . GLU A 1 76 ? 3.073 7.734 -12.768 1.00 79.81 76 GLU A O 1
ATOM 634 N N . LEU A 1 77 ? 2.161 7.766 -14.810 1.00 80.31 77 LEU A N 1
ATOM 635 C CA . LEU A 1 77 ? 1.475 9.051 -14.624 1.00 80.31 77 LEU A CA 1
ATOM 636 C C . LEU A 1 77 ? 0.469 9.027 -13.476 1.00 80.31 77 LEU A C 1
ATOM 638 O O . LEU A 1 77 ? 0.354 9.992 -12.726 1.00 80.31 77 LEU A O 1
ATOM 642 N N . VAL A 1 78 ? -0.276 7.932 -13.318 1.00 79.00 78 VAL A N 1
ATOM 643 C CA . VAL A 1 78 ? -1.184 7.762 -12.177 1.00 79.00 78 VAL A CA 1
ATOM 644 C C . VAL A 1 78 ? -0.407 7.752 -10.863 1.00 79.00 78 VAL A C 1
ATOM 646 O O . VAL A 1 78 ? -0.881 8.323 -9.881 1.00 79.00 78 VAL A O 1
ATOM 649 N N . ASP A 1 79 ? 0.770 7.137 -10.828 1.00 75.38 79 ASP A N 1
ATOM 650 C CA . ASP A 1 79 ? 1.604 7.094 -9.632 1.00 75.38 79 ASP A CA 1
ATOM 651 C C . ASP A 1 79 ? 2.292 8.440 -9.354 1.00 75.38 79 ASP A C 1
ATOM 653 O O . ASP A 1 79 ? 2.344 8.847 -8.192 1.00 75.38 79 ASP A O 1
ATOM 657 N N . ILE A 1 80 ? 2.709 9.184 -10.384 1.00 75.06 80 ILE A N 1
ATOM 658 C CA . ILE A 1 80 ? 3.173 10.578 -10.273 1.00 75.06 80 ILE A CA 1
ATOM 659 C C . ILE A 1 80 ? 2.047 11.458 -9.727 1.00 75.06 80 ILE A C 1
ATOM 661 O O . ILE A 1 80 ? 2.228 12.119 -8.711 1.00 75.06 80 ILE A O 1
ATOM 665 N N . LEU A 1 81 ? 0.841 11.385 -10.295 1.00 71.38 81 LEU A N 1
ATOM 666 C CA . LEU A 1 81 ? -0.323 12.118 -9.793 1.00 71.38 81 LEU A CA 1
ATOM 667 C C . LEU A 1 81 ? -0.688 11.746 -8.359 1.00 71.38 81 LEU A C 1
ATOM 669 O O . LEU A 1 81 ? -1.116 12.601 -7.593 1.00 71.38 81 LEU A O 1
ATOM 673 N N . ARG A 1 82 ? -0.550 10.478 -7.967 1.00 68.88 82 ARG A N 1
ATOM 674 C CA . ARG A 1 82 ? -0.787 10.044 -6.582 1.00 68.88 82 ARG A CA 1
ATOM 675 C C . ARG A 1 82 ? 0.266 10.579 -5.624 1.00 68.88 82 ARG A C 1
ATOM 677 O O . ARG A 1 82 ? -0.079 10.879 -4.484 1.00 68.88 82 ARG A O 1
ATOM 684 N N . LYS A 1 83 ? 1.522 10.674 -6.060 1.00 67.06 83 LYS A N 1
ATOM 685 C CA . LYS A 1 83 ? 2.606 11.287 -5.286 1.00 67.06 83 LYS A CA 1
ATOM 686 C C . LYS A 1 83 ? 2.388 12.794 -5.177 1.00 67.06 83 LYS A C 1
ATOM 688 O O . LYS A 1 83 ? 2.355 13.300 -4.064 1.00 67.06 83 LYS A O 1
ATOM 693 N N . ASN A 1 84 ? 2.095 13.470 -6.283 1.00 58.50 84 ASN A N 1
ATOM 694 C CA . ASN A 1 84 ? 1.856 14.911 -6.316 1.00 58.50 84 ASN A CA 1
ATOM 695 C C . ASN A 1 84 ? 0.593 15.282 -5.523 1.00 58.50 84 ASN A C 1
ATOM 697 O O . ASN A 1 84 ? 0.682 16.124 -4.643 1.00 58.50 84 ASN A O 1
ATOM 701 N N . ASN A 1 85 ? -0.526 14.561 -5.677 1.00 51.31 85 ASN A N 1
ATOM 702 C CA . ASN A 1 85 ? -1.727 14.748 -4.845 1.00 51.31 85 ASN A CA 1
ATOM 703 C C . ASN A 1 85 ? -1.513 14.391 -3.365 1.00 51.31 85 ASN A C 1
ATOM 7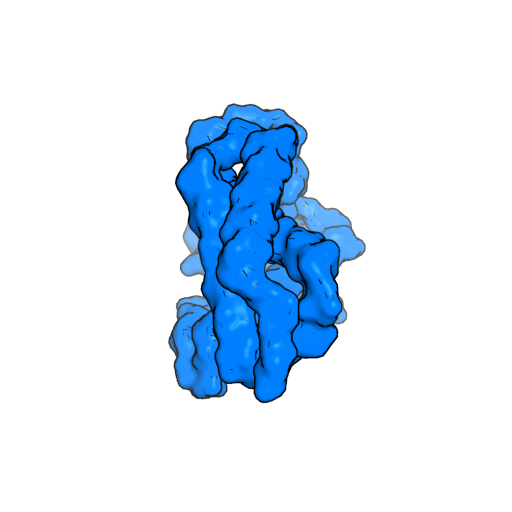05 O O . ASN A 1 85 ? -2.278 14.850 -2.522 1.00 51.31 85 ASN A O 1
ATOM 709 N N . LYS A 1 86 ? -0.524 13.556 -3.018 1.00 46.72 86 LYS A N 1
ATOM 710 C CA . LYS A 1 86 ? -0.126 13.351 -1.615 1.00 46.72 86 LYS A CA 1
ATOM 711 C C . LYS A 1 86 ? 0.596 14.578 -1.050 1.00 46.72 86 LYS A C 1
ATOM 713 O O . LYS A 1 86 ? 0.430 14.835 0.134 1.00 46.72 86 LYS A O 1
ATOM 718 N N . PHE A 1 87 ? 1.337 15.317 -1.878 1.00 40.19 87 PHE A N 1
ATOM 719 C CA . PHE A 1 87 ? 1.968 16.584 -1.498 1.00 40.19 87 PHE A CA 1
ATOM 720 C C . PHE A 1 87 ? 0.968 17.754 -1.478 1.00 40.19 87 PHE A C 1
ATOM 722 O O . PHE A 1 87 ? 1.033 18.576 -0.577 1.00 40.19 87 PHE A O 1
ATOM 729 N N . THR A 1 88 ? -0.011 17.808 -2.392 1.00 31.52 88 THR A N 1
ATOM 730 C CA . THR A 1 88 ? -1.014 18.899 -2.429 1.00 31.52 88 THR A CA 1
ATOM 731 C C . THR A 1 88 ? -2.148 18.738 -1.410 1.00 31.52 88 THR A C 1
ATOM 733 O O . THR A 1 88 ? -2.750 19.722 -1.000 1.00 31.52 88 THR A O 1
ATOM 736 N N . LYS A 1 89 ? -2.444 17.515 -0.944 1.00 36.47 89 LYS A N 1
ATOM 737 C CA . LYS A 1 89 ? -3.471 17.263 0.091 1.00 36.47 89 LYS A CA 1
ATOM 738 C C . LYS A 1 89 ? -3.076 17.699 1.510 1.00 36.47 89 LYS A C 1
ATOM 740 O O . LYS A 1 89 ? -3.823 17.408 2.440 1.00 36.47 89 LYS A O 1
ATOM 745 N N . GLN A 1 90 ? -1.928 18.353 1.695 1.00 39.31 90 GLN A N 1
ATOM 746 C CA . GLN A 1 90 ? -1.549 18.919 2.989 1.00 39.31 90 GLN A CA 1
ATOM 747 C C . GLN A 1 90 ? -2.199 20.277 3.294 1.00 39.31 90 GLN A C 1
ATOM 749 O O . GLN A 1 90 ? -2.211 20.631 4.467 1.00 39.31 90 GLN A O 1
ATOM 754 N N . GLU A 1 91 ? -2.768 21.007 2.322 1.00 37.41 91 GLU A N 1
ATOM 755 C CA . GLU A 1 91 ? -3.122 22.418 2.577 1.00 37.41 91 GLU A CA 1
ATOM 756 C C . GLU A 1 91 ? -4.592 22.833 2.465 1.00 37.41 91 GLU A C 1
ATOM 758 O O . GLU A 1 91 ? -4.931 23.843 3.070 1.00 37.41 91 GLU A O 1
ATOM 763 N N . GLU A 1 92 ? -5.509 22.106 1.821 1.00 32.38 92 GLU A N 1
ATOM 764 C CA . GLU A 1 92 ? -6.891 22.617 1.706 1.00 32.38 92 GLU A CA 1
ATOM 765 C C . GLU A 1 92 ? -7.943 21.529 1.931 1.00 32.38 92 GLU A C 1
ATOM 767 O O . GLU A 1 92 ? -8.071 20.566 1.170 1.00 32.38 92 GLU A O 1
ATOM 772 N N . GLY A 1 93 ? -8.669 21.683 3.041 1.00 41.56 93 GLY A N 1
ATOM 773 C CA . GLY A 1 93 ? -9.817 20.874 3.416 1.00 41.56 93 GLY A CA 1
ATOM 774 C C . GLY A 1 93 ? -11.139 21.530 3.029 1.00 41.56 93 GLY A C 1
ATOM 775 O O . GLY A 1 93 ? -11.255 22.749 3.029 1.00 41.56 93 GLY A O 1
ATOM 776 N N . ASP A 1 94 ? -12.125 20.679 2.759 1.00 38.06 94 ASP A N 1
ATOM 777 C CA . ASP A 1 94 ? -13.552 20.902 3.017 1.00 38.06 94 ASP A CA 1
ATOM 778 C C . ASP A 1 94 ? -14.213 19.506 3.013 1.00 38.06 94 ASP A C 1
ATOM 780 O O . ASP A 1 94 ? -14.075 18.756 2.046 1.00 38.06 94 ASP A O 1
ATOM 784 N N . SER A 1 95 ? -14.465 18.955 4.208 1.00 46.09 95 SER A N 1
ATOM 785 C CA . SER A 1 95 ? -15.757 18.908 4.924 1.00 46.09 95 SER A CA 1
ATOM 786 C C . SER A 1 95 ? -16.719 17.850 4.330 1.00 46.09 95 SER A C 1
ATOM 788 O O . SER A 1 95 ? -17.072 17.901 3.159 1.00 46.09 95 SER A O 1
ATOM 790 N N . GLU A 1 96 ? -17.074 16.827 5.130 1.00 36.31 96 GLU A N 1
ATOM 791 C CA . GLU A 1 96 ? -17.984 15.689 4.812 1.00 36.31 96 GLU A CA 1
ATOM 792 C C . GLU A 1 96 ? -17.450 14.436 4.044 1.00 36.31 96 GLU A C 1
ATOM 794 O O . GLU A 1 96 ? -18.166 13.799 3.271 1.00 36.31 96 GLU A O 1
ATOM 799 N N . GLN A 1 97 ? -16.228 13.967 4.346 1.00 43.41 97 GLN A N 1
ATOM 800 C CA . GLN A 1 97 ? -15.793 12.549 4.165 1.00 43.41 97 GLN A CA 1
ATOM 801 C C . GLN A 1 97 ? -15.440 11.891 5.522 1.00 43.41 97 GLN A C 1
ATOM 803 O O . GLN A 1 97 ? -14.530 11.072 5.662 1.00 43.41 97 GLN A O 1
ATOM 808 N N . GLU A 1 98 ? -16.146 12.323 6.564 1.00 37.72 98 GLU A N 1
ATOM 809 C CA . GLU A 1 98 ? -15.727 12.337 7.973 1.00 37.72 98 GLU A CA 1
ATOM 810 C C . GLU A 1 98 ? -15.766 10.975 8.710 1.00 37.72 98 GLU A C 1
ATOM 812 O O . GLU A 1 98 ? -15.270 10.882 9.827 1.00 37.72 98 GLU A O 1
ATOM 817 N N . GLU A 1 99 ? -16.227 9.884 8.077 1.00 36.62 99 GLU A N 1
ATOM 818 C CA . GLU A 1 99 ? -16.091 8.487 8.560 1.00 36.62 99 GLU A CA 1
ATOM 819 C C . GLU A 1 99 ? -14.872 7.741 7.954 1.00 36.62 99 GLU A C 1
ATOM 821 O O . GLU A 1 99 ? -14.497 6.654 8.399 1.00 36.62 99 GLU A O 1
ATOM 826 N N . GLU A 1 100 ? -14.227 8.286 6.919 1.00 36.75 100 GLU A N 1
ATOM 827 C CA . GLU A 1 100 ? -13.575 7.459 5.886 1.00 36.75 100 GLU A CA 1
ATOM 828 C C . GLU A 1 100 ? -12.054 7.271 6.047 1.00 36.75 100 GLU A C 1
ATOM 830 O O . GLU A 1 100 ? -11.409 6.508 5.321 1.00 36.75 100 GLU A O 1
ATOM 835 N N . GLN A 1 101 ? -11.479 7.912 7.062 1.00 34.56 101 GLN A N 1
ATOM 836 C CA . GLN A 1 101 ? -10.115 7.682 7.534 1.00 34.56 101 GLN A CA 1
ATOM 837 C C . GLN A 1 101 ? -10.090 7.180 8.974 1.00 34.56 101 GLN A C 1
ATOM 839 O O . GLN A 1 101 ? -9.005 7.126 9.527 1.00 34.56 101 GLN A O 1
ATOM 844 N N . ILE A 1 102 ? -11.228 6.852 9.597 1.00 37.59 102 ILE A N 1
ATOM 845 C CA . ILE A 1 102 ? -11.281 6.512 11.020 1.00 37.59 102 ILE A CA 1
ATOM 846 C C . ILE A 1 102 ? -10.734 5.099 11.254 1.00 37.59 102 ILE A C 1
ATOM 848 O O . ILE A 1 102 ? -11.315 4.096 10.857 1.00 37.59 102 ILE A O 1
ATOM 852 N N . TYR A 1 103 ? -9.610 4.927 11.912 1.00 41.88 103 TYR A N 1
ATOM 853 C CA . TYR A 1 103 ? -8.508 5.847 12.121 1.00 41.88 103 TYR A CA 1
ATOM 854 C C . TYR A 1 103 ? -7.430 5.385 11.091 1.00 41.88 103 TYR A C 1
ATOM 856 O O . TYR A 1 103 ? -7.299 4.193 10.812 1.00 41.88 103 TYR A O 1
ATOM 864 N N . ARG A 1 104 ? -6.653 6.260 10.426 1.00 41.62 104 ARG A N 1
ATOM 865 C CA . ARG A 1 104 ? -5.567 5.892 9.469 1.00 41.62 104 ARG A CA 1
ATOM 866 C C . ARG A 1 104 ? -4.320 5.368 10.192 1.00 41.62 104 ARG A C 1
ATOM 868 O O . ARG A 1 104 ? -3.177 5.468 9.773 1.00 41.62 104 ARG A O 1
ATOM 875 N N . ILE A 1 105 ? -4.626 4.848 11.348 1.00 40.16 105 ILE A N 1
ATOM 876 C CA . ILE A 1 105 ? -4.291 5.303 12.676 1.00 40.16 105 ILE A CA 1
ATOM 877 C C . ILE A 1 105 ? -5.067 4.207 13.467 1.00 40.16 105 ILE A C 1
ATOM 879 O O . ILE A 1 105 ? -6.123 3.736 13.099 1.00 40.16 105 ILE A O 1
ATOM 883 N N . PHE A 1 106 ? -4.558 3.572 14.477 1.00 47.56 106 PHE A N 1
ATOM 884 C CA . PHE A 1 106 ? -4.626 4.242 15.753 1.00 47.56 106 PHE A CA 1
ATOM 885 C C . PHE A 1 106 ? -3.350 5.031 16.039 1.00 47.56 106 PHE A C 1
ATOM 887 O O . PHE A 1 106 ? -3.154 5.556 17.115 1.00 47.56 106 PHE A O 1
ATOM 894 N N . GLY A 1 107 ? -2.546 5.166 14.987 1.00 45.47 107 GLY A N 1
ATOM 895 C CA . GLY A 1 107 ? -1.597 6.231 14.691 1.00 45.47 107 GLY A CA 1
ATOM 896 C C . GLY A 1 107 ? -0.611 5.893 13.588 1.00 45.47 107 GLY A C 1
ATOM 897 O O . GLY A 1 107 ? 0.379 6.568 13.534 1.00 45.47 107 GLY A O 1
ATOM 898 N N . GLU A 1 108 ? -0.761 4.814 12.807 1.00 45.41 108 GLU A N 1
ATOM 899 C CA . GLU A 1 108 ? 0.356 3.854 12.720 1.00 45.41 108 GLU A CA 1
ATOM 900 C C . GLU A 1 108 ? 0.639 3.228 14.108 1.00 45.41 108 GLU A C 1
ATOM 902 O O . GLU A 1 108 ? 1.753 2.946 14.484 1.00 45.41 108 GLU A O 1
ATOM 907 N N . PHE A 1 109 ? -0.433 2.961 14.862 1.00 48.59 109 PHE A N 1
ATOM 908 C CA . PHE A 1 109 ? -0.516 2.087 16.039 1.00 48.59 109 PHE A CA 1
ATOM 909 C C . PHE A 1 109 ? 0.150 2.465 17.375 1.00 48.59 109 PHE A C 1
ATOM 911 O O . PHE A 1 109 ? 0.184 1.584 18.224 1.00 48.59 109 PHE A O 1
ATOM 918 N N . LEU A 1 110 ? 0.456 3.750 17.627 1.00 45.97 110 LEU A N 1
ATOM 919 C CA . LEU A 1 110 ? 1.020 4.328 18.874 1.00 45.97 110 LEU A CA 1
ATOM 920 C C . LEU A 1 110 ? 2.554 4.506 18.808 1.00 45.97 110 LEU A C 1
ATOM 922 O O . LEU A 1 110 ? 3.291 3.673 19.319 1.00 45.97 110 LEU A O 1
ATOM 926 N N . ASP A 1 111 ? 3.047 5.616 18.249 1.00 41.12 111 ASP A N 1
ATOM 927 C CA . ASP A 1 111 ? 4.487 5.964 18.275 1.00 41.12 111 ASP A CA 1
ATOM 928 C C . ASP A 1 111 ? 5.025 6.273 19.698 1.00 41.12 111 ASP A C 1
ATOM 930 O O . ASP A 1 111 ? 6.230 6.318 19.921 1.00 41.12 111 ASP A O 1
ATOM 934 N N . ASP A 1 112 ? 4.129 6.421 20.679 1.00 41.16 112 ASP A N 1
ATOM 935 C CA . ASP A 1 112 ? 4.333 6.110 22.099 1.00 41.16 112 ASP A CA 1
ATOM 936 C C . ASP A 1 112 ? 2.936 5.806 22.686 1.00 41.16 112 ASP A C 1
ATOM 938 O O . ASP A 1 112 ? 2.064 6.685 22.648 1.00 41.16 112 ASP A O 1
ATOM 942 N N . PRO A 1 113 ? 2.653 4.590 23.201 1.00 42.91 113 PRO A N 1
ATOM 943 C CA . PRO A 1 113 ? 1.357 4.245 23.784 1.00 42.91 113 PRO A CA 1
ATOM 944 C C . PRO A 1 113 ? 0.876 5.235 24.837 1.00 42.91 113 PRO A C 1
ATOM 946 O O . PRO A 1 113 ? -0.332 5.362 25.051 1.00 42.91 113 PRO A O 1
ATOM 949 N N . ILE A 1 114 ? 1.795 5.924 25.514 1.00 43.66 114 ILE A N 1
ATOM 950 C CA . ILE A 1 114 ? 1.514 6.768 26.671 1.00 43.66 114 ILE A CA 1
ATOM 951 C C . ILE A 1 114 ? 0.979 8.145 26.244 1.00 43.66 114 ILE A C 1
ATOM 953 O O . ILE A 1 114 ? -0.110 8.508 26.695 1.00 43.66 114 ILE A O 1
ATOM 957 N N . SER A 1 115 ? 1.635 8.835 25.305 1.00 39.59 115 SER A N 1
ATOM 958 C CA . SER A 1 115 ? 1.395 10.265 25.024 1.00 39.59 115 SER A CA 1
ATOM 959 C C . SER A 1 115 ? 0.069 10.595 24.319 1.00 39.59 115 SER A C 1
ATOM 961 O O . SER A 1 115 ? -0.483 11.675 24.511 1.00 39.59 115 SER A O 1
ATOM 963 N N . PHE A 1 116 ? -0.522 9.669 23.552 1.00 39.78 116 PHE A N 1
ATOM 964 C CA . PHE A 1 116 ? -1.804 9.928 22.871 1.00 39.78 116 PHE A CA 1
ATOM 965 C C . PHE A 1 116 ? -2.988 10.043 23.842 1.00 39.78 116 PHE A C 1
ATOM 967 O O . PHE A 1 116 ? -3.922 10.807 23.604 1.00 39.78 116 PHE A O 1
ATOM 974 N N . PHE A 1 117 ? -2.956 9.303 24.951 1.00 43.97 117 PHE A N 1
ATOM 975 C CA . PHE A 1 117 ? -4.043 9.378 25.925 1.00 43.97 117 PHE A CA 1
ATOM 976 C C . PHE A 1 117 ? -3.865 10.533 26.907 1.00 43.97 117 PHE A C 1
ATOM 978 O O . PHE A 1 117 ? -4.851 10.945 27.499 1.00 43.97 117 PHE A O 1
ATOM 985 N N . GLU A 1 118 ? -2.674 11.127 27.021 1.00 43.34 118 GLU A N 1
ATOM 986 C CA . GLU A 1 118 ? -2.469 12.329 27.847 1.00 43.34 118 GLU A CA 1
ATOM 987 C C . GLU A 1 118 ? -3.351 13.508 27.395 1.00 43.34 118 GLU A C 1
ATOM 989 O O . GLU A 1 118 ? -3.675 14.372 28.202 1.00 43.34 118 GLU A O 1
ATOM 994 N N . GLY A 1 119 ? -3.812 13.517 26.136 1.00 41.81 119 GLY A N 1
ATOM 995 C CA . GLY A 1 119 ? -4.767 14.505 25.619 1.00 41.81 119 GLY A CA 1
ATOM 996 C C . GLY A 1 119 ? -6.250 14.191 25.865 1.00 41.81 119 GLY A C 1
ATOM 997 O O . GLY A 1 119 ? -7.099 14.996 25.486 1.00 41.81 119 GLY A O 1
ATOM 998 N N . ILE A 1 120 ? -6.575 13.033 26.453 1.00 44.03 120 ILE A N 1
ATOM 999 C CA . ILE A 1 120 ? -7.954 12.613 26.768 1.00 44.03 120 ILE A CA 1
ATOM 1000 C C . ILE A 1 120 ? -8.210 12.628 28.296 1.00 44.03 120 ILE A C 1
ATOM 1002 O O . ILE A 1 120 ? -9.356 12.642 28.730 1.00 44.03 120 ILE A O 1
ATOM 1006 N N . ILE A 1 121 ? -7.171 12.701 29.132 1.00 43.75 121 ILE A N 1
ATOM 1007 C CA . ILE A 1 121 ? -7.263 12.336 30.554 1.00 43.75 121 ILE A CA 1
ATOM 1008 C C . ILE A 1 121 ? -7.454 13.554 31.478 1.00 43.75 121 ILE A C 1
ATOM 1010 O O . ILE A 1 121 ? -6.505 14.275 31.778 1.00 43.75 121 ILE A O 1
ATOM 1014 N N . ASP A 1 122 ? -8.662 13.684 32.034 1.00 47.47 122 ASP A N 1
ATOM 1015 C CA . ASP A 1 122 ? -8.796 13.765 33.497 1.00 47.47 122 ASP A CA 1
ATOM 1016 C C . ASP A 1 122 ? -8.555 12.341 34.055 1.00 47.47 122 ASP A C 1
ATOM 1018 O O . ASP A 1 122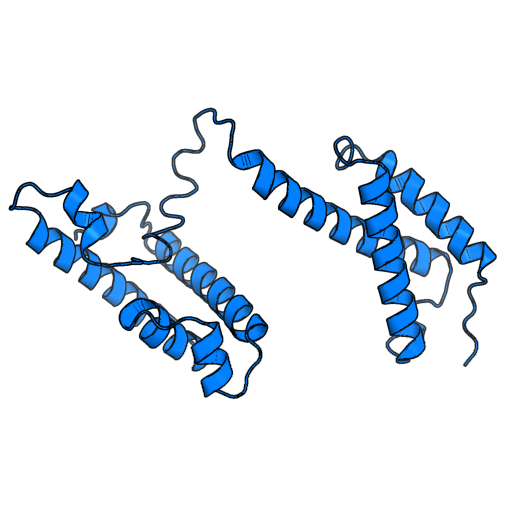 ? -8.922 11.362 33.404 1.00 47.47 122 ASP A O 1
ATOM 1022 N N . GLU A 1 123 ? -7.916 12.202 35.225 1.00 48.34 123 GLU A N 1
ATOM 1023 C CA . GLU A 1 123 ? -7.314 10.973 35.809 1.00 48.34 123 GLU A CA 1
ATOM 1024 C C . GLU A 1 123 ? -8.173 9.674 35.821 1.00 48.34 123 GLU A C 1
ATOM 1026 O O . GLU A 1 123 ? -7.647 8.590 36.083 1.00 48.34 123 GLU A O 1
ATOM 1031 N N . GLU A 1 124 ? -9.464 9.737 35.490 1.00 49.34 124 GLU A N 1
ATOM 1032 C CA . GLU A 1 124 ? -10.396 8.604 35.371 1.00 49.34 124 GLU A CA 1
ATOM 1033 C C . GLU A 1 124 ? -10.187 7.716 34.114 1.00 49.34 124 GLU A C 1
ATOM 1035 O O . GLU A 1 124 ? -10.661 6.578 34.091 1.00 49.34 124 GLU A O 1
ATOM 1040 N N . ASP A 1 125 ? -9.458 8.168 33.081 1.00 56.72 125 ASP A N 1
ATOM 1041 C CA . ASP A 1 125 ? -9.457 7.528 31.742 1.00 56.72 125 ASP A CA 1
ATOM 1042 C C . ASP A 1 125 ? -8.357 6.462 31.486 1.00 56.72 125 ASP A C 1
ATOM 1044 O O . ASP A 1 125 ? -8.352 5.783 30.454 1.00 56.72 125 ASP A O 1
ATOM 1048 N N . ASN A 1 126 ? -7.429 6.241 32.427 1.00 57.88 126 ASN A N 1
ATOM 1049 C CA . ASN A 1 126 ? -6.334 5.268 32.243 1.00 57.88 126 ASN A CA 1
ATOM 1050 C C . ASN A 1 126 ? -6.812 3.804 32.221 1.00 57.88 126 ASN A C 1
ATOM 1052 O O . ASN A 1 126 ? -6.335 2.999 31.423 1.00 57.88 126 ASN A O 1
ATOM 1056 N N . LEU A 1 127 ? -7.797 3.452 33.054 1.00 61.16 127 LEU A N 1
ATOM 1057 C CA . LEU A 1 127 ? -8.339 2.087 33.092 1.00 61.16 127 LEU A CA 1
ATOM 1058 C C . LEU A 1 127 ? -9.068 1.733 31.784 1.00 61.16 127 LEU A C 1
ATOM 1060 O O . LEU A 1 127 ? -9.057 0.592 31.318 1.00 61.16 127 LEU A O 1
ATOM 1064 N N . ARG A 1 128 ? -9.703 2.740 31.182 1.00 71.12 128 ARG A N 1
ATOM 1065 C CA . ARG A 1 128 ? -10.430 2.635 29.920 1.00 71.12 128 ARG A CA 1
ATOM 1066 C C . ARG A 1 128 ? -9.479 2.450 28.741 1.00 71.12 128 ARG A C 1
ATOM 1068 O O . ARG A 1 128 ? -9.732 1.626 27.865 1.00 71.12 128 ARG A O 1
ATOM 1075 N N . LYS A 1 129 ? -8.354 3.165 28.748 1.00 69.31 129 LYS A N 1
ATOM 1076 C CA . LYS A 1 129 ? -7.262 3.009 27.782 1.00 69.31 129 LYS A CA 1
ATOM 1077 C C . LYS A 1 129 ? -6.737 1.576 27.728 1.00 69.31 129 LYS A C 1
ATOM 1079 O O . LYS A 1 129 ? -6.691 0.990 26.647 1.00 69.31 129 LYS A O 1
ATOM 1084 N N . ASP A 1 130 ? -6.377 1.007 28.875 1.00 71.19 130 ASP A N 1
ATOM 1085 C CA . ASP A 1 130 ? -5.836 -0.355 28.936 1.00 71.19 130 ASP A CA 1
ATOM 1086 C C . ASP A 1 130 ? -6.851 -1.376 28.416 1.00 71.19 130 ASP A C 1
ATOM 1088 O O . ASP A 1 130 ? -6.500 -2.302 27.680 1.00 71.19 130 ASP A O 1
ATOM 1092 N N . LYS A 1 131 ? -8.134 -1.156 28.723 1.00 77.88 131 LYS A N 1
ATOM 1093 C CA . LYS A 1 131 ? -9.242 -1.967 28.217 1.00 77.88 131 LYS A CA 1
ATOM 1094 C C . LYS A 1 131 ? -9.366 -1.888 26.692 1.00 77.88 131 LYS A C 1
ATOM 1096 O O . LYS A 1 131 ? -9.437 -2.922 26.032 1.00 77.88 131 LYS A O 1
ATOM 1101 N N . ILE A 1 132 ? -9.324 -0.685 26.120 1.00 79.00 132 ILE A N 1
ATOM 1102 C CA . ILE A 1 132 ? -9.367 -0.466 24.666 1.00 79.00 132 ILE A CA 1
ATOM 1103 C C . ILE A 1 132 ? -8.188 -1.162 23.970 1.00 79.00 132 ILE A C 1
ATOM 1105 O O . ILE A 1 132 ? -8.380 -1.836 22.955 1.00 79.00 132 ILE A O 1
ATOM 1109 N N . ILE A 1 133 ? -6.974 -1.034 24.516 1.00 76.31 133 ILE A N 1
ATOM 1110 C CA . ILE A 1 133 ? -5.766 -1.673 23.970 1.00 76.31 133 ILE A CA 1
ATOM 1111 C C . ILE A 1 133 ? -5.890 -3.199 24.035 1.00 76.31 133 ILE A C 1
ATOM 1113 O O . ILE A 1 133 ? -5.610 -3.886 23.048 1.00 76.31 133 ILE A O 1
ATOM 1117 N N . ALA A 1 134 ? -6.340 -3.742 25.167 1.00 78.94 134 ALA A N 1
ATOM 1118 C CA . ALA A 1 134 ? -6.537 -5.178 25.333 1.00 78.94 134 ALA A CA 1
ATOM 1119 C C . ALA A 1 134 ? -7.555 -5.730 24.323 1.00 78.94 134 ALA A C 1
ATOM 1121 O O . ALA A 1 134 ? -7.260 -6.695 23.614 1.00 78.94 134 ALA A O 1
ATOM 1122 N N . ASN A 1 135 ? -8.707 -5.071 24.190 1.00 83.56 135 ASN A N 1
ATOM 1123 C CA . ASN A 1 135 ? -9.764 -5.457 23.256 1.00 83.56 135 ASN A CA 1
ATOM 1124 C C . ASN A 1 135 ? -9.295 -5.386 21.797 1.00 83.56 135 ASN A C 1
ATOM 1126 O O . ASN A 1 135 ? -9.602 -6.267 20.990 1.00 83.56 135 ASN A O 1
ATOM 1130 N N . PHE A 1 136 ? -8.497 -4.374 21.452 1.00 84.06 136 PHE A N 1
ATOM 1131 C CA . PHE A 1 136 ? -7.889 -4.262 20.132 1.00 84.06 136 PHE A CA 1
ATOM 1132 C C . PHE A 1 136 ? -7.009 -5.480 19.799 1.00 84.06 136 PHE A C 1
ATOM 1134 O O . PHE A 1 136 ? -7.203 -6.139 18.769 1.00 84.06 136 PHE A O 1
ATOM 1141 N N . TRP A 1 137 ? -6.066 -5.813 20.685 1.00 81.69 137 TRP A N 1
ATOM 1142 C CA . TRP A 1 137 ? -5.158 -6.944 20.487 1.00 81.69 137 TRP A CA 1
ATOM 1143 C C . TRP A 1 137 ? -5.885 -8.284 20.492 1.00 81.69 137 TRP A C 1
ATOM 1145 O O . TRP A 1 137 ? -5.550 -9.171 19.703 1.00 81.69 137 TRP A O 1
ATOM 1155 N N . GLU A 1 138 ? -6.914 -8.433 21.322 1.00 84.25 138 GLU A N 1
ATOM 1156 C CA . GLU A 1 138 ? -7.736 -9.637 21.364 1.00 84.25 138 GLU A CA 1
ATOM 1157 C C . GLU A 1 138 ? -8.385 -9.925 20.002 1.00 84.25 138 GLU A C 1
ATOM 1159 O O . GLU A 1 138 ? -8.336 -11.059 19.511 1.00 84.25 138 GLU A O 1
ATOM 1164 N N . ILE A 1 139 ? -8.938 -8.901 19.350 1.00 86.81 139 ILE A N 1
ATOM 1165 C CA . ILE A 1 139 ? -9.554 -9.033 18.025 1.00 86.81 139 ILE A CA 1
ATOM 1166 C C . ILE A 1 139 ? -8.516 -9.438 16.977 1.00 86.81 139 ILE A C 1
ATOM 1168 O O . ILE A 1 139 ? -8.766 -10.359 16.189 1.00 86.81 139 ILE A O 1
ATOM 1172 N N . LEU A 1 140 ? -7.346 -8.793 16.974 1.00 86.38 140 LEU A N 1
ATOM 1173 C CA . LEU A 1 140 ? -6.277 -9.117 16.028 1.00 86.38 140 LEU A CA 1
ATOM 1174 C C . LEU A 1 140 ? -5.748 -10.541 16.205 1.00 86.38 140 LEU A C 1
ATOM 1176 O O . LEU A 1 140 ? -5.550 -11.246 15.214 1.00 86.38 140 LEU A O 1
ATOM 1180 N N . CYS A 1 141 ? -5.541 -10.981 17.444 1.00 81.31 141 CYS A N 1
ATOM 1181 C CA . CYS A 1 141 ? -5.068 -12.328 17.748 1.00 81.31 141 CYS A CA 1
ATOM 1182 C C . CYS A 1 141 ? -6.098 -13.397 17.369 1.00 81.31 141 CYS A C 1
ATOM 1184 O O . CYS A 1 141 ? -5.726 -14.447 16.846 1.00 81.31 141 CYS A O 1
ATOM 1186 N N . LYS A 1 142 ? -7.392 -13.139 17.595 1.00 86.06 142 LYS A N 1
ATOM 1187 C CA . LYS A 1 142 ? -8.463 -14.100 17.288 1.00 86.06 142 LYS A CA 1
ATOM 1188 C C . LYS A 1 142 ? -8.758 -14.228 15.796 1.00 86.06 142 LYS A C 1
ATOM 1190 O O . LYS A 1 142 ? -9.151 -15.304 15.353 1.00 86.06 142 LYS A O 1
ATOM 1195 N N . GLN A 1 143 ? -8.639 -13.143 15.033 1.00 85.94 143 GLN A N 1
ATOM 1196 C CA . GLN A 1 143 ? -9.133 -13.095 13.649 1.00 85.94 143 GLN A CA 1
ATOM 1197 C C . GLN A 1 143 ? -8.033 -12.953 12.596 1.00 85.94 143 GLN A C 1
ATOM 1199 O O . GLN A 1 143 ? -8.295 -13.133 11.405 1.00 85.94 143 GLN A O 1
ATOM 1204 N N . GLY A 1 144 ? -6.816 -12.624 13.010 1.00 83.56 144 GLY A N 1
ATOM 1205 C CA . GLY A 1 144 ? -5.703 -12.388 12.112 1.00 83.56 144 GLY A CA 1
ATOM 1206 C C . GLY A 1 144 ? -5.006 -13.659 11.638 1.00 83.56 144 GLY A C 1
ATOM 1207 O O . GLY A 1 144 ? -4.658 -14.533 12.428 1.00 83.56 144 GLY A O 1
ATOM 1208 N N . ASN A 1 145 ? -4.750 -13.736 10.330 1.00 85.38 145 ASN A N 1
ATOM 1209 C CA . ASN A 1 145 ? -3.897 -14.760 9.730 1.00 85.38 145 ASN A CA 1
ATOM 1210 C C . ASN A 1 145 ? -2.569 -14.128 9.287 1.00 85.38 145 ASN A C 1
ATOM 1212 O O . ASN A 1 145 ? -2.462 -13.556 8.193 1.00 85.38 145 ASN A O 1
ATOM 1216 N N . TRP A 1 146 ? -1.588 -14.205 10.186 1.00 87.31 146 TRP A N 1
ATOM 1217 C CA . TRP A 1 146 ? -0.301 -13.521 10.081 1.00 87.31 146 TRP A CA 1
ATOM 1218 C C . TRP A 1 146 ? 0.815 -14.483 9.669 1.00 87.31 146 TRP A C 1
ATOM 1220 O O . TRP A 1 146 ? 0.990 -15.539 10.290 1.00 87.31 146 TRP A O 1
ATOM 1230 N N . ASP A 1 147 ? 1.604 -14.102 8.665 1.00 87.62 147 ASP A N 1
ATOM 1231 C CA . ASP A 1 147 ? 2.832 -14.819 8.318 1.00 87.62 147 ASP A CA 1
ATOM 1232 C C . ASP A 1 147 ? 3.960 -14.567 9.339 1.00 87.62 147 ASP A C 1
ATOM 1234 O O . ASP A 1 147 ? 3.834 -13.752 10.254 1.00 87.62 147 ASP A O 1
ATOM 1238 N N . SER A 1 148 ? 5.068 -15.305 9.229 1.00 82.94 148 SER A N 1
ATOM 1239 C CA . SER A 1 148 ? 6.178 -15.199 10.185 1.00 82.94 148 SER A CA 1
ATOM 1240 C C . SER A 1 148 ? 6.823 -13.811 10.229 1.00 82.94 148 SER A C 1
ATOM 1242 O O . SER A 1 148 ? 7.247 -13.389 11.298 1.00 82.94 148 SER A O 1
ATOM 1244 N N . ILE A 1 149 ? 6.876 -13.086 9.111 1.00 82.50 149 ILE A N 1
ATOM 1245 C CA . ILE A 1 149 ? 7.446 -11.735 9.054 1.00 82.50 149 ILE A CA 1
ATOM 1246 C C . ILE A 1 149 ? 6.430 -10.706 9.547 1.00 82.50 149 ILE A C 1
ATOM 1248 O O . ILE A 1 149 ? 6.797 -9.799 10.282 1.00 82.50 149 ILE A O 1
ATOM 1252 N N . GLU A 1 150 ? 5.152 -10.861 9.209 1.00 85.06 150 GLU A N 1
ATOM 1253 C CA . GLU A 1 150 ? 4.076 -10.014 9.734 1.00 85.06 150 GLU A CA 1
ATOM 1254 C C . GLU A 1 150 ? 4.000 -10.101 11.264 1.00 85.06 150 GLU A C 1
ATOM 1256 O O . GLU A 1 150 ? 3.876 -9.076 11.923 1.00 85.06 150 GLU A O 1
ATOM 1261 N N . LYS A 1 151 ? 4.174 -11.294 11.849 1.00 83.50 151 LYS A N 1
ATOM 1262 C CA . LYS A 1 151 ? 4.281 -11.457 13.310 1.00 83.50 151 LYS A CA 1
ATOM 1263 C C . LYS A 1 151 ? 5.469 -10.699 13.899 1.00 83.50 151 LYS A C 1
ATOM 1265 O O . LYS A 1 151 ? 5.327 -10.068 14.940 1.00 83.50 151 LYS A O 1
ATOM 1270 N N . ILE A 1 152 ? 6.623 -10.743 13.231 1.00 77.19 152 ILE A N 1
ATOM 1271 C CA . ILE A 1 152 ? 7.821 -10.011 13.663 1.00 77.19 152 ILE A CA 1
ATOM 1272 C C . ILE A 1 152 ? 7.585 -8.503 13.591 1.00 77.19 152 ILE A C 1
ATOM 1274 O O . ILE A 1 152 ? 7.973 -7.796 14.513 1.00 77.19 152 ILE A O 1
ATOM 1278 N N . ILE A 1 153 ? 6.916 -8.015 12.546 1.00 82.75 153 ILE A N 1
ATOM 1279 C CA . ILE A 1 153 ? 6.542 -6.601 12.428 1.00 82.75 153 ILE A CA 1
ATOM 1280 C C . ILE A 1 153 ? 5.562 -6.219 13.550 1.00 82.75 153 ILE A C 1
ATOM 1282 O O . ILE A 1 153 ? 5.797 -5.234 14.240 1.00 82.75 153 ILE A O 1
ATOM 1286 N N . LEU A 1 154 ? 4.508 -7.008 13.795 1.00 81.12 154 LEU A N 1
ATOM 1287 C CA . LEU A 1 154 ? 3.549 -6.741 14.879 1.00 81.12 154 LEU A CA 1
ATOM 1288 C C . LEU A 1 154 ? 4.226 -6.646 16.243 1.00 81.12 154 LEU A C 1
ATOM 1290 O O . LEU A 1 154 ? 3.894 -5.758 17.014 1.00 81.12 154 LEU A O 1
ATOM 1294 N N . GLN A 1 155 ? 5.159 -7.546 16.538 1.00 72.31 155 GLN A N 1
ATOM 1295 C CA . GLN A 1 155 ? 5.825 -7.565 17.831 1.00 72.31 155 GLN A CA 1
ATOM 1296 C C . GLN A 1 155 ? 6.919 -6.499 17.909 1.00 72.31 155 GLN A C 1
ATOM 1298 O O . GLN A 1 155 ? 6.870 -5.600 18.733 1.00 72.31 155 GLN A O 1
ATOM 1303 N N . ARG A 1 156 ? 7.910 -6.549 17.025 1.00 74.06 156 ARG A N 1
ATOM 1304 C CA . ARG A 1 156 ? 9.131 -5.766 17.222 1.00 74.06 156 ARG A CA 1
ATOM 1305 C C . ARG A 1 156 ? 9.022 -4.331 16.741 1.00 74.06 156 ARG A C 1
ATOM 1307 O O . ARG A 1 156 ? 9.643 -3.457 17.327 1.00 74.06 156 ARG A O 1
ATOM 1314 N N . HIS A 1 157 ? 8.242 -4.076 15.695 1.00 82.31 157 HIS A N 1
ATOM 1315 C CA . HIS A 1 157 ? 8.049 -2.705 15.233 1.00 82.31 157 HIS A CA 1
ATOM 1316 C C . HIS A 1 157 ? 6.992 -1.984 16.071 1.00 82.31 157 HIS A C 1
ATOM 1318 O O . HIS A 1 157 ? 7.260 -0.897 16.566 1.00 82.31 157 HIS A O 1
ATOM 1324 N N . TYR A 1 158 ? 5.829 -2.608 16.286 1.00 73.62 158 TYR A N 1
ATOM 1325 C CA . TYR A 1 158 ? 4.703 -1.940 16.949 1.00 73.62 158 TYR A CA 1
ATOM 1326 C C . TYR A 1 158 ? 4.661 -2.076 18.477 1.00 73.62 158 TYR A C 1
ATOM 1328 O O . TYR A 1 158 ? 4.023 -1.246 19.114 1.00 73.62 158 TYR A O 1
ATOM 1336 N N . ILE A 1 159 ? 5.301 -3.087 19.080 1.00 67.44 159 ILE A N 1
ATOM 1337 C CA . ILE A 1 159 ? 5.375 -3.210 20.551 1.00 67.44 159 ILE A CA 1
ATOM 1338 C C . ILE A 1 159 ? 6.728 -2.708 21.054 1.00 67.44 159 ILE A C 1
ATOM 1340 O O . ILE A 1 159 ? 6.772 -1.912 21.986 1.00 67.44 159 ILE A O 1
ATOM 1344 N N . ASP A 1 160 ? 7.822 -3.136 20.418 1.00 66.31 160 ASP A N 1
ATOM 1345 C CA . ASP A 1 160 ? 9.174 -2.797 20.885 1.00 66.31 160 ASP A CA 1
ATOM 1346 C C . ASP A 1 160 ? 9.727 -1.487 20.282 1.00 66.31 160 ASP A C 1
ATOM 1348 O O . ASP A 1 160 ? 10.809 -1.047 20.669 1.00 66.31 160 ASP A O 1
ATOM 1352 N N . GLY A 1 161 ? 9.024 -0.867 19.323 1.00 69.62 161 GLY A N 1
ATOM 1353 C CA . GLY A 1 161 ? 9.421 0.407 18.706 1.00 69.62 161 GLY A CA 1
ATOM 1354 C C . GLY A 1 161 ? 10.625 0.325 17.758 1.00 69.62 161 GLY A C 1
ATOM 1355 O O . GLY A 1 161 ? 11.275 1.332 17.487 1.00 69.62 161 GLY A O 1
ATOM 1356 N N . ILE A 1 162 ? 10.970 -0.865 17.256 1.00 72.06 162 ILE A N 1
ATOM 1357 C CA . ILE A 1 162 ? 12.138 -1.061 16.386 1.00 72.06 162 ILE A CA 1
ATOM 1358 C C . ILE A 1 162 ? 11.806 -0.667 14.945 1.00 72.06 162 ILE A C 1
ATOM 1360 O O . ILE A 1 162 ? 10.805 -1.098 14.374 1.00 72.06 162 ILE A O 1
ATOM 1364 N N . GLU A 1 163 ? 12.680 0.107 14.307 1.00 82.31 163 GLU A N 1
ATOM 1365 C CA . GLU A 1 163 ? 12.499 0.516 12.914 1.00 82.31 163 GLU A CA 1
ATOM 1366 C C . GLU A 1 163 ? 12.508 -0.668 11.927 1.00 82.31 163 GLU A C 1
ATOM 1368 O O . GLU A 1 163 ? 13.260 -1.638 12.065 1.00 82.31 163 GLU A O 1
ATOM 1373 N N . LEU A 1 164 ? 11.698 -0.567 10.866 1.00 82.88 164 LEU A N 1
ATOM 1374 C CA . LEU A 1 164 ? 11.576 -1.616 9.845 1.00 82.88 164 LEU A CA 1
ATOM 1375 C C . LEU A 1 164 ? 12.889 -1.889 9.097 1.00 82.88 164 LEU A C 1
ATOM 1377 O O . LEU A 1 164 ? 13.123 -3.027 8.690 1.00 82.88 164 LEU A O 1
ATOM 1381 N N . GLU A 1 165 ? 13.740 -0.876 8.912 1.00 80.69 165 GLU A N 1
ATOM 1382 C CA . GLU A 1 165 ? 15.048 -1.032 8.259 1.00 80.69 165 GLU A CA 1
ATOM 1383 C C . GLU A 1 165 ? 15.999 -1.892 9.098 1.00 80.69 165 GLU A C 1
ATOM 1385 O O . GLU A 1 165 ? 16.676 -2.781 8.568 1.00 80.69 165 GLU A O 1
ATOM 1390 N N . THR A 1 166 ? 15.982 -1.686 10.416 1.00 83.38 166 THR A N 1
ATOM 1391 C CA . THR A 1 166 ? 16.741 -2.481 11.386 1.00 83.38 166 THR A CA 1
ATOM 1392 C C . THR A 1 166 ? 16.279 -3.935 11.359 1.00 83.38 166 THR A C 1
ATOM 1394 O O . THR A 1 166 ? 17.100 -4.838 11.205 1.00 83.38 166 THR A O 1
ATOM 1397 N N . LEU A 1 167 ? 14.964 -4.182 11.386 1.00 85.12 167 LEU A N 1
ATOM 1398 C CA . LEU A 1 167 ? 14.413 -5.542 11.300 1.00 85.12 167 LEU A CA 1
ATOM 1399 C C . LEU A 1 167 ? 14.734 -6.236 9.971 1.00 85.12 167 LEU A C 1
ATOM 1401 O O . LEU A 1 167 ? 14.985 -7.442 9.943 1.00 85.12 167 LEU A O 1
ATOM 1405 N N . ALA A 1 168 ? 14.723 -5.492 8.863 1.00 85.44 168 ALA A N 1
ATOM 1406 C CA . ALA A 1 168 ? 15.082 -6.032 7.558 1.00 85.44 168 ALA A CA 1
ATOM 1407 C C . ALA A 1 168 ? 16.553 -6.465 7.518 1.00 85.44 168 ALA A C 1
ATOM 1409 O O . ALA A 1 168 ? 16.853 -7.548 7.012 1.00 85.44 168 ALA A O 1
ATOM 1410 N N . SER A 1 169 ? 17.435 -5.654 8.103 1.00 83.44 169 SER A N 1
ATOM 1411 C CA . SER A 1 169 ? 18.867 -5.939 8.203 1.00 83.44 169 SER A CA 1
ATOM 1412 C C . SER A 1 169 ? 19.145 -7.160 9.081 1.00 83.44 169 SER A C 1
ATOM 1414 O O . SER A 1 169 ? 19.890 -8.041 8.668 1.00 83.44 169 SER A O 1
ATOM 1416 N N . GLU A 1 170 ? 18.493 -7.278 10.242 1.00 88.50 170 GLU A N 1
ATOM 1417 C CA . GLU A 1 170 ? 18.647 -8.435 11.142 1.00 88.50 170 GLU A CA 1
ATOM 1418 C C . GLU A 1 170 ? 18.210 -9.771 10.513 1.00 88.50 170 GLU A C 1
ATOM 1420 O O . GLU A 1 170 ? 18.656 -10.835 10.941 1.00 88.50 170 GLU A O 1
ATOM 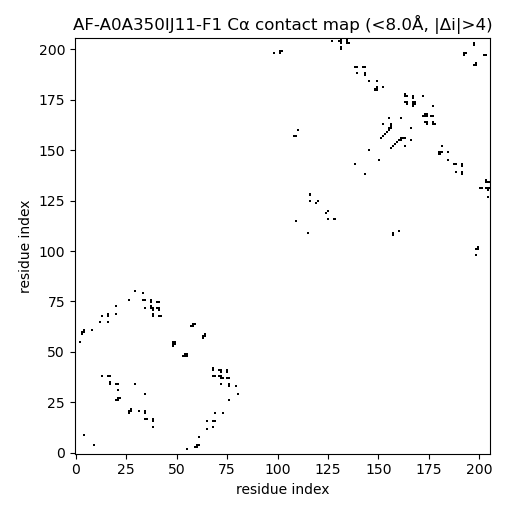1425 N N . LEU A 1 171 ? 17.324 -9.732 9.513 1.00 86.81 171 LEU A N 1
ATOM 1426 C CA . LEU A 1 171 ? 16.796 -10.920 8.836 1.00 86.81 171 LEU A CA 1
ATOM 1427 C C . LEU A 1 171 ? 17.376 -11.145 7.432 1.00 86.81 171 LEU A C 1
ATOM 1429 O O . LEU A 1 171 ? 16.837 -11.968 6.679 1.00 86.81 171 LEU A O 1
ATOM 1433 N N . ASP A 1 172 ? 18.441 -10.426 7.068 1.00 85.19 172 ASP A N 1
ATOM 1434 C CA . ASP A 1 172 ? 19.077 -10.469 5.746 1.00 85.19 172 ASP A CA 1
ATOM 1435 C C . ASP A 1 172 ? 18.062 -10.282 4.598 1.00 85.19 172 ASP A C 1
ATOM 1437 O O . ASP A 1 172 ? 18.015 -11.037 3.616 1.00 85.19 172 ASP A O 1
ATOM 1441 N N . LYS A 1 173 ? 17.174 -9.289 4.734 1.00 85.00 173 LYS A N 1
ATOM 1442 C CA . LYS A 1 173 ? 16.165 -8.908 3.731 1.00 85.00 173 LYS A CA 1
ATOM 1443 C C . LYS A 1 173 ? 16.307 -7.443 3.332 1.00 85.00 173 LYS A C 1
ATOM 1445 O O . LYS A 1 173 ? 16.880 -6.629 4.041 1.00 85.00 173 LYS A O 1
ATOM 1450 N N . SER A 1 174 ? 15.720 -7.084 2.188 1.00 85.50 174 SER A N 1
ATOM 1451 C CA . SER A 1 174 ? 15.655 -5.681 1.779 1.00 85.50 174 SER A CA 1
ATOM 1452 C C . SER A 1 174 ? 14.612 -4.907 2.603 1.00 85.50 174 SER A C 1
ATOM 1454 O O . SER A 1 174 ? 13.509 -5.428 2.818 1.00 85.50 174 SER A O 1
ATOM 1456 N N . PRO A 1 175 ? 14.886 -3.645 2.986 1.00 77.25 175 PRO A N 1
ATOM 1457 C CA . PRO A 1 175 ? 13.915 -2.788 3.672 1.00 77.25 175 PRO A CA 1
ATOM 1458 C C . PRO A 1 175 ? 12.586 -2.682 2.919 1.00 77.25 175 PRO A C 1
ATOM 1460 O O . PRO A 1 175 ? 11.511 -2.823 3.498 1.00 77.25 175 PRO A O 1
ATOM 1463 N N . ASN A 1 176 ? 12.641 -2.570 1.587 1.00 77.50 176 ASN A N 1
ATOM 1464 C CA . ASN A 1 176 ? 11.449 -2.523 0.738 1.00 77.50 176 ASN A CA 1
ATOM 1465 C C . ASN A 1 176 ? 10.544 -3.761 0.897 1.00 77.50 176 ASN A C 1
ATOM 1467 O O . ASN A 1 176 ? 9.319 -3.642 0.878 1.00 77.50 176 ASN A O 1
ATOM 1471 N N . SER A 1 177 ? 11.116 -4.952 1.113 1.00 79.69 177 SER A N 1
ATOM 1472 C CA . SER A 1 177 ? 10.325 -6.156 1.400 1.00 79.69 177 SER A CA 1
ATOM 1473 C C . SER A 1 177 ? 9.537 -6.021 2.709 1.00 79.69 177 SER A C 1
ATOM 1475 O O . SER A 1 177 ? 8.402 -6.494 2.783 1.00 79.69 177 SER A O 1
ATOM 1477 N N . PHE A 1 178 ? 10.106 -5.378 3.729 1.00 85.62 178 PHE A N 1
ATOM 1478 C CA . PHE A 1 178 ? 9.434 -5.120 5.005 1.00 85.62 178 PHE A CA 1
ATOM 1479 C C . PHE A 1 178 ? 8.362 -4.042 4.877 1.00 85.62 178 PHE A C 1
ATOM 1481 O O . PHE A 1 178 ? 7.243 -4.260 5.334 1.00 85.62 178 PHE A O 1
ATOM 1488 N N . TYR A 1 179 ? 8.638 -2.945 4.168 1.00 83.88 179 TYR A N 1
ATOM 1489 C CA . TYR A 1 179 ? 7.637 -1.906 3.905 1.00 83.88 179 TYR A CA 1
ATOM 1490 C C . TYR A 1 179 ? 6.415 -2.452 3.158 1.00 83.88 179 TYR A C 1
ATOM 1492 O O . TYR A 1 179 ? 5.274 -2.187 3.542 1.00 83.88 179 TYR A O 1
ATOM 1500 N N . ILE A 1 180 ? 6.627 -3.271 2.121 1.00 80.88 180 ILE A N 1
ATOM 1501 C CA . ILE A 1 180 ? 5.529 -3.900 1.373 1.00 80.88 180 ILE A CA 1
ATOM 1502 C C . ILE A 1 180 ? 4.714 -4.833 2.277 1.00 80.88 180 ILE A C 1
ATOM 1504 O O . ILE A 1 180 ? 3.483 -4.827 2.207 1.00 80.88 180 ILE A O 1
ATOM 1508 N N . ARG A 1 181 ? 5.370 -5.630 3.131 1.00 85.06 181 ARG A N 1
ATOM 1509 C CA . ARG A 1 181 ? 4.677 -6.521 4.077 1.00 85.06 181 ARG A CA 1
ATOM 1510 C C . ARG A 1 181 ? 3.913 -5.746 5.146 1.00 85.06 181 ARG A C 1
ATOM 1512 O O . ARG A 1 181 ? 2.765 -6.089 5.402 1.00 85.06 181 ARG A O 1
ATOM 1519 N N . ASN A 1 182 ? 4.486 -4.671 5.684 1.00 87.00 182 ASN A N 1
ATOM 1520 C CA . ASN A 1 182 ? 3.812 -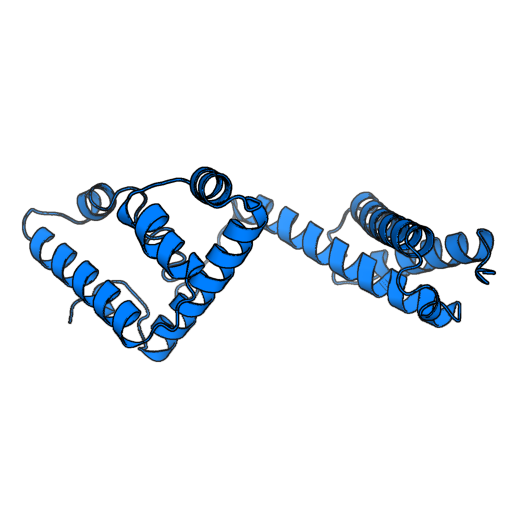3.800 6.644 1.00 87.00 182 ASN A CA 1
ATOM 1521 C C . ASN A 1 182 ? 2.524 -3.206 6.050 1.00 87.00 182 ASN A C 1
ATOM 1523 O O . ASN A 1 182 ? 1.461 -3.258 6.663 1.00 87.00 182 ASN A O 1
ATOM 1527 N N . ASN A 1 183 ? 2.580 -2.729 4.805 1.00 82.62 183 ASN A N 1
ATOM 1528 C CA . ASN A 1 183 ? 1.397 -2.198 4.128 1.00 82.62 183 ASN A CA 1
ATOM 1529 C C . ASN A 1 183 ? 0.309 -3.264 3.929 1.00 82.62 183 ASN A C 1
ATOM 1531 O O . ASN A 1 183 ? -0.853 -3.022 4.251 1.00 82.62 183 ASN A O 1
ATOM 1535 N N . ARG A 1 184 ? 0.680 -4.472 3.479 1.00 83.31 184 ARG A N 1
ATOM 1536 C CA . ARG A 1 184 ? -0.269 -5.595 3.347 1.00 83.31 184 ARG A CA 1
ATOM 1537 C C . ARG A 1 184 ? -0.899 -5.975 4.685 1.00 83.31 184 ARG A C 1
ATOM 1539 O O . ARG A 1 184 ? -2.087 -6.279 4.742 1.00 83.31 184 ARG A O 1
ATOM 1546 N N . MET A 1 185 ? -0.118 -5.944 5.757 1.00 87.50 185 MET A N 1
ATOM 1547 C CA . MET A 1 185 ? -0.596 -6.212 7.107 1.00 87.50 185 MET A CA 1
ATOM 1548 C C . MET A 1 185 ? -1.591 -5.144 7.584 1.00 87.50 185 MET A C 1
ATOM 1550 O O . MET A 1 185 ? -2.658 -5.497 8.085 1.00 87.50 185 MET A O 1
ATOM 1554 N N . LYS A 1 186 ? -1.303 -3.853 7.363 1.00 83.75 186 LYS A N 1
ATOM 1555 C CA . LYS A 1 186 ? -2.234 -2.744 7.652 1.00 83.75 186 LYS A CA 1
ATOM 1556 C C . LYS A 1 186 ? -3.565 -2.914 6.910 1.00 83.75 186 LYS A C 1
ATOM 1558 O O . LYS A 1 186 ? -4.625 -2.653 7.479 1.00 83.75 186 LYS A O 1
ATOM 1563 N N . ASP A 1 187 ? -3.528 -3.395 5.669 1.00 82.81 187 ASP A N 1
ATOM 1564 C CA . ASP A 1 187 ? -4.743 -3.682 4.902 1.00 82.81 187 ASP A CA 1
ATOM 1565 C C . ASP A 1 187 ? -5.553 -4.836 5.516 1.00 82.81 187 ASP A C 1
ATOM 1567 O O . ASP A 1 187 ? -6.758 -4.684 5.721 1.00 82.81 187 ASP A O 1
ATOM 1571 N N . LYS A 1 188 ? -4.897 -5.933 5.924 1.00 86.50 188 LYS A N 1
ATOM 1572 C CA . LYS A 1 188 ? -5.554 -7.045 6.642 1.00 86.50 188 LYS A CA 1
ATOM 1573 C C . LYS A 1 188 ? -6.217 -6.584 7.943 1.00 86.50 188 LYS A C 1
ATOM 1575 O O . LYS A 1 188 ? -7.339 -6.990 8.238 1.00 86.50 188 LYS A O 1
ATOM 1580 N N . ILE A 1 189 ? -5.544 -5.733 8.720 1.00 84.31 189 ILE A N 1
ATOM 1581 C CA . ILE A 1 189 ? -6.095 -5.166 9.961 1.00 84.31 189 ILE A CA 1
ATOM 1582 C C . ILE A 1 189 ? -7.362 -4.363 9.659 1.00 84.31 189 ILE A C 1
ATOM 1584 O O . ILE A 1 189 ? -8.376 -4.530 10.335 1.00 84.31 189 ILE A O 1
ATOM 1588 N N . ARG A 1 190 ? -7.343 -3.541 8.606 1.00 81.44 190 ARG A N 1
ATOM 1589 C CA . ARG A 1 190 ? -8.512 -2.757 8.195 1.00 81.44 190 ARG A CA 1
ATOM 1590 C C . ARG A 1 190 ? -9.705 -3.645 7.851 1.00 81.44 190 ARG A C 1
ATOM 1592 O O . ARG A 1 190 ? -10.829 -3.331 8.240 1.00 81.44 190 ARG A O 1
ATOM 1599 N N . ASP A 1 191 ? -9.467 -4.756 7.163 1.00 85.06 191 ASP A N 1
ATOM 1600 C CA . ASP A 1 191 ? -10.522 -5.710 6.818 1.00 85.06 191 ASP A CA 1
ATOM 1601 C C . ASP A 1 191 ? -11.121 -6.375 8.065 1.00 85.06 191 ASP A C 1
ATOM 1603 O O . ASP A 1 191 ? -12.342 -6.527 8.155 1.00 85.06 191 ASP A O 1
ATOM 1607 N N . ILE A 1 192 ? -10.292 -6.698 9.065 1.00 86.69 192 ILE A N 1
ATOM 1608 C CA . ILE A 1 192 ? -10.757 -7.205 10.365 1.00 86.69 192 ILE A CA 1
ATOM 1609 C C . ILE A 1 192 ? -11.634 -6.157 11.062 1.00 86.69 192 ILE A C 1
ATOM 1611 O O . ILE A 1 192 ? -12.741 -6.483 11.490 1.00 86.69 192 ILE A O 1
ATOM 1615 N N . MET A 1 193 ? -11.198 -4.899 11.139 1.00 82.25 193 MET A N 1
ATOM 1616 C CA . MET A 1 193 ? -11.969 -3.834 11.801 1.00 82.25 193 MET A CA 1
ATOM 1617 C C . MET A 1 193 ? -13.325 -3.615 11.122 1.00 82.25 193 MET A C 1
ATOM 1619 O O . MET A 1 193 ? -14.366 -3.628 11.784 1.00 82.25 193 MET A O 1
ATOM 1623 N N . LYS A 1 194 ? -13.339 -3.548 9.785 1.00 82.00 194 LYS A N 1
ATOM 1624 C CA . LYS A 1 194 ? -14.573 -3.442 8.993 1.00 82.00 194 LYS A CA 1
ATOM 1625 C C . LYS A 1 194 ? -15.517 -4.616 9.239 1.00 82.00 194 LYS A C 1
ATOM 1627 O O . LYS A 1 194 ? -16.714 -4.406 9.435 1.00 82.00 194 LYS A O 1
ATOM 1632 N N . LYS A 1 195 ? -14.997 -5.848 9.269 1.00 86.12 195 LYS A N 1
ATOM 1633 C CA . LYS A 1 195 ? -15.791 -7.058 9.538 1.00 86.12 195 LYS A CA 1
ATOM 1634 C C . LYS A 1 195 ? -16.456 -7.020 10.918 1.00 86.12 195 LYS A C 1
ATOM 1636 O O . LYS A 1 195 ? -17.586 -7.483 11.054 1.00 86.12 195 LYS A O 1
ATOM 1641 N N . ASN A 1 196 ? -15.785 -6.440 11.911 1.00 82.00 196 ASN A N 1
ATOM 1642 C CA . ASN A 1 196 ? -16.302 -6.291 13.275 1.00 82.00 196 ASN A CA 1
ATOM 1643 C C . ASN A 1 196 ? -17.135 -5.016 13.473 1.00 82.00 196 ASN A C 1
ATOM 1645 O O . ASN A 1 196 ? -17.563 -4.744 14.588 1.00 82.00 196 ASN A O 1
ATOM 1649 N N . LYS A 1 197 ? -17.407 -4.259 12.398 1.00 80.81 197 LYS A N 1
ATOM 1650 C CA . LYS A 1 197 ? -18.136 -2.980 12.429 1.00 80.81 197 LYS A CA 1
ATOM 1651 C C . LYS A 1 197 ? -17.503 -1.946 13.369 1.00 80.81 197 LYS A C 1
ATOM 1653 O O . LYS A 1 197 ? -18.204 -1.063 13.849 1.00 80.81 197 LYS A O 1
ATOM 1658 N N . ILE A 1 198 ? -16.195 -2.045 13.586 1.00 78.12 198 ILE A N 1
ATOM 1659 C CA . ILE A 1 198 ? -15.426 -1.083 14.371 1.00 78.12 198 ILE A CA 1
ATOM 1660 C C . ILE A 1 198 ? -15.172 0.109 13.466 1.00 78.12 198 ILE A C 1
ATOM 1662 O O . ILE A 1 198 ? -14.463 0.004 12.462 1.00 78.12 198 ILE A O 1
ATOM 1666 N N . ARG A 1 199 ? -15.814 1.219 13.802 1.00 72.69 199 ARG A N 1
ATOM 1667 C CA . ARG A 1 199 ? -15.704 2.492 13.106 1.00 72.69 199 ARG A CA 1
ATOM 1668 C C . ARG A 1 199 ? -14.809 3.457 13.854 1.00 72.69 199 ARG A C 1
ATOM 1670 O O . ARG A 1 199 ? -14.251 4.307 13.193 1.00 72.69 199 ARG A O 1
ATOM 1677 N N . ASN A 1 200 ? -14.672 3.362 15.177 1.00 68.12 200 ASN A N 1
ATOM 1678 C CA . ASN A 1 200 ? -13.891 4.290 16.000 1.00 68.12 200 ASN A CA 1
ATOM 1679 C C . ASN A 1 200 ? -13.350 3.633 17.292 1.00 68.12 200 ASN A C 1
ATOM 1681 O O . ASN A 1 200 ? -13.656 2.484 17.596 1.00 68.12 200 ASN A O 1
ATOM 1685 N N . VAL A 1 201 ? -12.546 4.380 18.064 1.00 66.50 201 VAL A N 1
ATOM 1686 C CA . VAL A 1 201 ? -11.926 3.934 19.335 1.00 66.50 201 VAL A CA 1
ATOM 1687 C C . VAL A 1 201 ? -12.949 3.422 20.340 1.00 66.50 201 VAL A C 1
ATOM 1689 O O . VAL A 1 201 ? -12.714 2.429 21.019 1.00 66.50 201 VAL A O 1
ATOM 1692 N N . LYS A 1 202 ? -14.090 4.101 20.445 1.00 70.50 202 LYS A N 1
ATOM 1693 C CA . LYS A 1 202 ? -15.110 3.807 21.454 1.00 70.50 202 LYS A CA 1
ATOM 1694 C C . LYS A 1 202 ? -15.802 2.477 21.172 1.00 70.50 202 LYS A C 1
ATOM 1696 O O . LYS A 1 202 ? -16.294 1.848 22.098 1.00 70.50 202 LYS A O 1
ATOM 1701 N N . ASP A 1 203 ? -15.769 2.004 19.926 1.00 71.50 203 ASP A N 1
ATOM 1702 C CA . ASP A 1 203 ? -16.286 0.682 19.567 1.00 71.50 203 ASP A CA 1
ATOM 1703 C C . ASP A 1 203 ? -15.408 -0.462 20.113 1.00 71.50 203 ASP A C 1
ATOM 1705 O O . ASP A 1 203 ? -15.814 -1.618 20.051 1.00 71.50 203 ASP A O 1
ATOM 1709 N N . LEU A 1 204 ? -14.213 -0.156 20.637 1.00 75.75 204 LEU A N 1
ATOM 1710 C CA . LEU A 1 204 ? -13.308 -1.093 21.314 1.00 75.75 204 LEU A CA 1
ATOM 1711 C C . LEU A 1 204 ? -13.426 -1.035 22.843 1.00 75.75 204 LEU A C 1
ATOM 1713 O O . LEU A 1 204 ? -12.716 -1.754 23.534 1.00 75.75 204 LEU A O 1
ATOM 1717 N N . ASP A 1 205 ? -14.312 -0.207 23.387 1.00 78.12 205 ASP A N 1
ATOM 1718 C CA . ASP A 1 205 ? -14.528 -0.039 24.828 1.00 78.12 205 ASP A CA 1
ATOM 1719 C C . ASP A 1 205 ? -15.659 -0.951 25.356 1.00 78.12 205 ASP A C 1
ATOM 1721 O O . ASP A 1 205 ? -16.485 -0.553 26.178 1.00 78.12 205 ASP A O 1
ATOM 1725 N N . PHE A 1 206 ? -15.740 -2.186 24.850 1.00 76.81 206 PHE A N 1
ATOM 1726 C CA . PHE A 1 206 ? -16.731 -3.186 25.274 1.00 76.81 206 PHE A CA 1
ATOM 1727 C C . PHE A 1 206 ? -16.223 -4.042 26.434 1.00 76.81 206 PHE A C 1
ATOM 1729 O O . PHE A 1 206 ? -15.036 -4.424 26.447 1.00 76.81 206 PHE A O 1
#

Radius of gyration: 23.9 Å; Cα contacts (8 Å, |Δi|>4): 126; chains: 1; bounding box: 37×38×72 Å

Mean predicted aligned error: 17.54 Å